Protein AF-A0A8S2IYV0-F1 (afdb_monomer)

InterPro domains:
  IPR001965 Zinc finger, PHD-type [SM00249] (63-111)
  IPR001965 Zinc finger, PHD-type [SM00249] (173-234)
  IPR011011 Zinc finger, FYVE/PHD-type [SSF5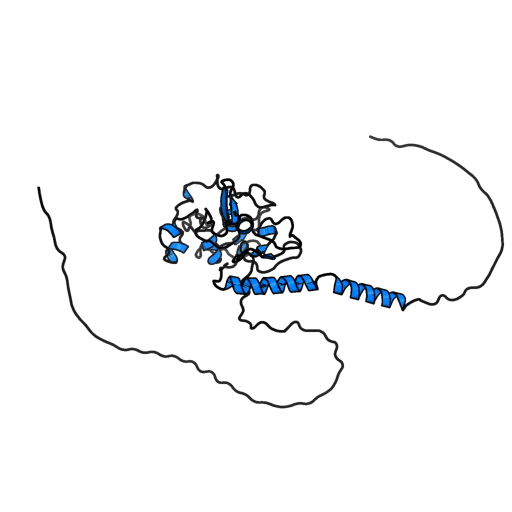7903] (59-123)
  IPR013083 Zinc finger, RING/FYVE/PHD-type [G3DSA:3.30.40.10] (51-115)
  IPR013083 Zinc finger, RING/FYVE/PHD-type [G3DSA:3.30.40.10] (116-235)
  IPR019787 Zinc finger, PHD-finger [PF13831] (76-111)
  IPR019787 Zinc finger, PHD-finger [PS50016] (61-113)
  IPR034732 Extended PHD (ePHD) domain [PS51805] (116-234)
  IPR050701 Histone Modification Regulator [PTHR13793] (32-268)

Solvent-accessible surface area (backbone atoms only — not comparable to full-atom values): 20348 Å² total; per-residue (Å²): 136,83,87,87,87,83,87,86,86,88,83,87,85,82,87,85,89,84,88,80,90,84,86,85,86,82,89,85,82,89,82,91,87,86,90,84,88,83,88,86,90,80,87,87,77,86,76,80,74,97,78,84,85,74,70,101,76,73,74,82,59,69,33,17,64,60,70,44,48,71,78,57,40,99,93,40,39,64,44,64,31,68,36,87,93,50,77,37,26,32,27,27,77,71,61,21,52,87,71,83,63,98,65,85,44,58,47,57,36,49,69,69,70,42,72,82,58,54,32,62,42,34,80,61,69,78,58,52,44,37,48,27,75,84,72,50,37,31,37,47,50,46,40,65,50,35,86,51,35,44,51,73,32,82,70,50,46,38,38,36,37,63,89,61,54,60,71,83,33,41,59,39,65,14,50,63,34,50,73,70,69,45,54,68,71,58,19,25,36,31,35,40,40,55,28,67,56,85,92,51,84,54,34,25,28,54,68,60,33,29,49,65,35,26,34,30,43,32,61,81,45,102,58,75,40,48,49,33,34,46,89,95,54,62,73,82,75,49,102,40,36,44,73,30,55,54,48,76,87,55,94,60,31,66,63,46,40,55,52,50,51,53,53,52,52,53,50,55,60,66,71,38,63,70,64,54,51,52,52,52,50,48,53,51,52,55,58,69,73,61,76,80,83,78,81,88,79,80,90,85,81,90,80,89,87,88,84,88,85,81,90,84,85,84,88,79,86,84,90,130

Structure (mmCIF, N/CA/C/O backbone):
data_AF-A0A8S2IYV0-F1
#
_entry.id   AF-A0A8S2IYV0-F1
#
loop_
_atom_site.group_PDB
_atom_site.id
_atom_site.type_symbol
_atom_site.label_atom_id
_atom_site.label_alt_id
_atom_site.label_comp_id
_atom_site.label_asym_id
_atom_site.label_entity_id
_atom_site.label_seq_id
_atom_site.pdbx_PDB_ins_code
_atom_site.Cartn_x
_atom_site.Cartn_y
_atom_site.Cartn_z
_atom_site.occupancy
_atom_site.B_iso_or_equiv
_atom_site.auth_seq_id
_atom_site.auth_comp_id
_atom_site.auth_asym_id
_atom_site.auth_atom_id
_atom_site.pdbx_PDB_model_num
ATOM 1 N N . MET A 1 1 ? -0.613 43.347 40.744 1.00 35.66 1 MET A N 1
ATOM 2 C CA . MET A 1 1 ? -1.746 42.860 41.555 1.00 35.66 1 MET A CA 1
ATOM 3 C C . MET A 1 1 ? -1.674 41.344 41.614 1.00 35.66 1 MET A C 1
ATOM 5 O O . MET A 1 1 ? -1.881 40.708 40.596 1.00 35.66 1 MET A O 1
ATOM 9 N N . LYS A 1 2 ? -1.377 40.849 42.821 1.00 35.75 2 LYS A N 1
ATOM 10 C CA . LYS A 1 2 ? -1.636 39.516 43.388 1.00 35.75 2 LYS A CA 1
ATOM 11 C C . LYS A 1 2 ? -0.870 38.304 42.837 1.00 35.75 2 LYS A C 1
ATOM 13 O O . LYS A 1 2 ? -1.233 37.685 41.846 1.00 35.75 2 LYS A O 1
ATOM 18 N N . ASP A 1 3 ? 0.141 37.969 43.632 1.00 34.03 3 ASP A N 1
ATOM 19 C CA . ASP A 1 3 ? 0.768 36.674 43.863 1.00 34.03 3 ASP A CA 1
ATOM 20 C C . ASP A 1 3 ? -0.217 35.516 44.083 1.00 34.03 3 ASP A C 1
ATOM 22 O O . ASP A 1 3 ? -1.283 35.695 44.674 1.00 34.03 3 ASP A O 1
ATOM 26 N N . THR A 1 4 ? 0.208 34.296 43.739 1.00 36.12 4 THR A N 1
ATOM 27 C CA . THR A 1 4 ? -0.001 33.110 44.594 1.00 36.12 4 THR A CA 1
ATOM 28 C C . THR A 1 4 ? 0.957 31.975 44.202 1.00 36.12 4 THR A C 1
ATOM 30 O O . THR A 1 4 ? 0.878 31.401 43.122 1.00 36.12 4 THR A O 1
ATOM 33 N N . LYS A 1 5 ? 1.890 31.674 45.115 1.00 33.22 5 LYS A N 1
ATOM 34 C CA . LYS A 1 5 ? 2.742 30.475 45.184 1.00 33.22 5 LYS A CA 1
ATOM 35 C C . LYS A 1 5 ? 2.125 29.501 46.192 1.00 33.22 5 LYS A C 1
ATOM 37 O O . LYS A 1 5 ? 1.792 29.930 47.295 1.00 33.22 5 LYS A O 1
ATOM 42 N N . THR A 1 6 ? 2.084 28.204 45.889 1.00 33.97 6 THR A N 1
ATOM 43 C CA . THR A 1 6 ? 1.987 27.097 46.875 1.00 33.97 6 THR A CA 1
ATOM 44 C C . THR A 1 6 ? 2.468 25.818 46.165 1.00 33.97 6 THR A C 1
ATOM 46 O O . THR A 1 6 ? 1.871 25.429 45.172 1.00 33.97 6 THR A O 1
ATOM 49 N N . VAL A 1 7 ? 3.722 25.376 46.318 1.00 32.69 7 VAL A N 1
ATOM 50 C CA . VAL A 1 7 ? 4.322 24.496 47.353 1.00 32.69 7 VAL A CA 1
ATOM 51 C C . VAL A 1 7 ? 3.750 23.064 47.372 1.00 32.69 7 VAL A C 1
ATOM 53 O O . VAL A 1 7 ? 2.595 22.840 47.714 1.00 32.69 7 VAL A O 1
ATOM 56 N N . LEU A 1 8 ? 4.631 22.122 47.004 1.00 28.64 8 LEU A N 1
ATOM 57 C CA . LEU A 1 8 ? 4.549 20.655 47.085 1.00 28.64 8 LEU A CA 1
ATOM 58 C C . LEU A 1 8 ? 4.561 20.145 48.539 1.00 28.64 8 LEU A C 1
ATOM 60 O O . LEU A 1 8 ? 5.126 20.819 49.402 1.00 28.64 8 LEU A O 1
ATOM 64 N N . PRO A 1 9 ? 4.166 18.881 48.775 1.00 32.44 9 PRO A N 1
ATOM 65 C CA . PRO A 1 9 ? 4.758 18.081 49.834 1.00 32.44 9 PRO A CA 1
ATOM 66 C C . PRO A 1 9 ? 5.591 16.917 49.280 1.00 32.44 9 PRO A C 1
ATOM 68 O O . PRO A 1 9 ? 5.149 16.111 48.462 1.00 32.44 9 PRO A O 1
ATOM 71 N N . THR A 1 10 ? 6.812 16.839 49.795 1.00 29.48 10 THR A N 1
ATOM 72 C CA . THR A 1 10 ? 7.728 15.699 49.751 1.00 29.48 10 THR A CA 1
ATOM 73 C C . THR A 1 10 ? 7.346 14.715 50.857 1.00 29.48 10 THR A C 1
ATOM 75 O O . THR A 1 10 ? 7.152 15.141 51.994 1.00 29.48 10 THR A O 1
ATOM 78 N N . VAL A 1 11 ? 7.342 13.408 50.580 1.00 33.72 11 VAL A N 1
ATOM 79 C CA . VAL A 1 11 ? 7.558 12.378 51.610 1.00 33.72 11 VAL A CA 1
ATOM 80 C C . VAL A 1 11 ? 8.615 11.385 51.131 1.00 33.72 11 VAL A C 1
ATOM 82 O O . VAL A 1 11 ? 8.494 10.766 50.078 1.00 33.72 11 VAL A O 1
ATOM 85 N N . ASN A 1 12 ? 9.682 11.305 51.923 1.00 27.73 12 ASN A N 1
ATOM 86 C CA . ASN A 1 12 ? 10.751 10.316 51.872 1.00 27.73 12 ASN A CA 1
ATOM 87 C C . ASN A 1 12 ? 10.346 9.068 52.667 1.00 27.73 12 ASN A C 1
ATOM 89 O O . ASN A 1 12 ? 9.693 9.198 53.700 1.00 27.73 12 ASN A O 1
ATOM 93 N N . GLY A 1 13 ? 10.908 7.912 52.297 1.00 27.33 13 GLY A N 1
ATOM 94 C CA . GLY A 1 13 ? 11.346 6.929 53.293 1.00 27.33 13 GLY A CA 1
ATOM 95 C C . GLY A 1 13 ? 11.135 5.455 52.949 1.00 27.33 13 GLY A C 1
ATOM 96 O O . GLY A 1 13 ? 10.015 4.968 53.005 1.00 27.33 13 GLY A O 1
ATOM 97 N N . GLY A 1 14 ? 12.249 4.733 52.762 1.00 26.16 14 GLY A N 1
ATOM 98 C CA . GLY A 1 14 ? 12.430 3.426 53.412 1.00 26.16 14 GLY A CA 1
ATOM 99 C C . GLY A 1 14 ? 12.367 2.158 52.552 1.00 26.16 14 GLY A C 1
ATOM 100 O O . GLY A 1 14 ? 11.375 1.452 52.573 1.00 26.16 14 GLY A O 1
ATOM 101 N N . GLY A 1 15 ? 13.477 1.826 51.885 1.00 25.16 15 GLY A N 1
ATOM 102 C CA . GLY A 1 15 ? 14.353 0.726 52.321 1.00 25.16 15 GLY A CA 1
ATOM 103 C C . GLY A 1 15 ? 13.901 -0.751 52.277 1.00 25.16 15 GLY A C 1
ATOM 104 O O . GLY A 1 15 ? 13.072 -1.187 53.061 1.00 25.16 15 GLY A O 1
ATOM 105 N N . VAL A 1 16 ? 14.737 -1.519 51.559 1.00 27.73 16 VAL A N 1
ATOM 106 C CA . VAL A 1 16 ? 15.315 -2.846 51.895 1.00 27.73 16 VAL A CA 1
ATOM 107 C C . VAL A 1 16 ? 14.589 -4.130 51.440 1.00 27.73 16 VAL A C 1
ATOM 109 O O . VAL A 1 16 ? 13.672 -4.611 52.087 1.00 27.73 16 VAL A O 1
ATOM 112 N N . GLY A 1 17 ? 15.183 -4.770 50.417 1.00 25.22 17 GLY A N 1
ATOM 113 C CA . GLY A 1 17 ? 15.776 -6.117 50.522 1.00 25.22 17 GLY A CA 1
ATOM 114 C C . GLY A 1 17 ? 14.926 -7.341 50.158 1.00 25.22 17 GLY A C 1
ATOM 115 O O . GLY A 1 17 ? 13.860 -7.557 50.716 1.00 25.22 17 GLY A O 1
ATOM 116 N N . GLY A 1 18 ? 15.482 -8.226 49.317 1.00 26.36 18 GLY A N 1
ATOM 117 C CA . GLY A 1 18 ? 15.048 -9.628 49.259 1.00 26.36 18 GLY A CA 1
ATOM 118 C C . GLY A 1 18 ? 15.282 -10.340 47.928 1.00 26.36 18 GLY A C 1
ATOM 119 O O . GLY A 1 18 ? 14.510 -10.181 46.994 1.00 26.36 18 GLY A O 1
ATOM 120 N N . ASN A 1 19 ? 16.338 -11.154 47.882 1.00 26.42 19 ASN A N 1
ATOM 121 C CA . ASN A 1 19 ? 16.724 -12.077 46.810 1.00 26.42 19 ASN A CA 1
ATOM 122 C C . ASN A 1 19 ? 15.633 -13.086 46.410 1.00 26.42 19 ASN A C 1
ATOM 124 O O . ASN A 1 19 ? 14.862 -13.540 47.250 1.00 26.42 19 ASN A O 1
ATOM 128 N N . GLY A 1 20 ? 15.701 -13.575 45.168 1.00 28.17 20 GLY A N 1
ATOM 129 C CA . GLY A 1 20 ? 14.965 -14.767 44.743 1.00 28.17 20 GLY A CA 1
ATOM 130 C C . GLY A 1 20 ? 15.285 -15.191 43.314 1.00 28.17 20 GLY A C 1
ATOM 131 O O . GLY A 1 20 ? 14.532 -14.902 42.393 1.00 28.17 20 GLY A O 1
ATOM 132 N N . ALA A 1 21 ? 16.418 -15.869 43.133 1.00 30.91 21 ALA A N 1
ATOM 133 C CA . ALA A 1 21 ? 16.754 -16.582 41.907 1.00 30.91 21 ALA A CA 1
ATOM 134 C C . ALA A 1 21 ? 15.756 -17.723 41.653 1.00 30.91 21 ALA A C 1
ATOM 136 O O . ALA A 1 21 ? 15.442 -18.470 42.578 1.00 30.91 21 ALA A O 1
ATOM 137 N N . ASN A 1 22 ? 15.345 -17.935 40.400 1.00 29.77 22 ASN A N 1
ATOM 138 C CA . ASN A 1 22 ? 14.868 -19.250 39.988 1.00 29.77 22 ASN A CA 1
ATOM 139 C C . ASN A 1 22 ? 15.363 -19.595 38.579 1.00 29.77 22 ASN A C 1
ATOM 141 O O . ASN A 1 22 ? 15.058 -18.914 37.601 1.00 29.77 22 ASN A O 1
ATOM 145 N N . LYS A 1 23 ? 16.182 -20.647 38.523 1.00 30.97 23 LYS A N 1
ATOM 146 C CA . LYS A 1 23 ? 16.697 -21.308 37.325 1.00 30.97 23 LYS A CA 1
ATOM 147 C C . LYS A 1 23 ? 15.839 -22.549 37.121 1.00 30.97 23 LYS A C 1
ATOM 149 O O . LYS A 1 23 ? 15.783 -23.357 38.035 1.00 30.97 23 LYS A O 1
ATOM 154 N N . ASN A 1 24 ? 15.295 -22.758 35.927 1.00 29.69 24 ASN A N 1
ATOM 155 C CA . ASN A 1 24 ? 14.852 -24.082 35.498 1.00 29.69 24 ASN A CA 1
ATOM 156 C C . ASN A 1 24 ? 15.509 -24.409 34.159 1.00 29.69 24 ASN A C 1
ATOM 158 O O . ASN A 1 24 ? 15.176 -23.835 33.127 1.00 29.69 24 ASN A O 1
ATOM 162 N N . GLY A 1 25 ? 16.485 -25.315 34.221 1.00 24.64 25 GLY A N 1
ATOM 163 C CA . GLY A 1 25 ? 17.043 -26.001 33.068 1.00 24.64 25 GLY A CA 1
ATOM 164 C C . GLY A 1 25 ? 16.276 -27.292 32.799 1.00 24.64 25 GLY A C 1
ATOM 165 O O . GLY A 1 25 ? 15.807 -27.946 33.727 1.00 24.64 25 GLY A O 1
ATOM 166 N N . PHE A 1 26 ? 16.208 -27.679 31.531 1.00 26.12 26 PHE A N 1
ATOM 167 C CA . PHE A 1 26 ? 15.852 -29.031 31.123 1.00 26.12 26 PHE A CA 1
ATOM 168 C C . PHE A 1 26 ? 16.953 -29.565 30.207 1.00 26.12 26 PHE A C 1
ATOM 170 O O . PHE A 1 26 ? 17.176 -29.072 29.107 1.00 26.12 26 PHE A O 1
ATOM 177 N N . HIS A 1 27 ? 17.677 -30.556 30.726 1.00 27.23 27 HIS A N 1
ATOM 178 C CA . HIS A 1 27 ? 18.549 -31.457 29.981 1.00 27.23 27 HIS A CA 1
ATOM 179 C C . HIS A 1 27 ? 17.691 -32.544 29.324 1.00 27.23 27 HIS A C 1
ATOM 181 O O . HIS A 1 27 ? 16.884 -33.164 30.019 1.00 27.23 27 HIS A O 1
ATOM 187 N N . HIS A 1 28 ? 17.951 -32.875 28.059 1.00 32.25 28 HIS A N 1
ATOM 188 C CA . HIS A 1 28 ? 17.731 -34.224 27.533 1.00 32.25 28 HIS A CA 1
ATOM 189 C C . HIS A 1 28 ? 18.964 -34.688 26.753 1.00 32.25 28 HIS A C 1
ATOM 191 O O . HIS A 1 28 ? 19.642 -33.908 26.092 1.00 32.25 28 HIS A O 1
ATOM 197 N N . LYS A 1 29 ? 19.304 -35.956 26.982 1.00 31.17 29 LYS A N 1
ATOM 198 C CA . LYS A 1 29 ? 20.590 -36.602 26.721 1.00 31.17 29 LYS A CA 1
ATOM 199 C C . LYS A 1 29 ? 20.634 -37.206 25.315 1.00 31.17 29 LYS A C 1
ATOM 201 O O . LYS A 1 29 ? 19.666 -37.828 24.891 1.00 31.17 29 LYS A O 1
ATOM 206 N N . ASN A 1 30 ? 21.801 -37.113 24.679 1.00 26.20 30 ASN A N 1
ATOM 207 C CA . ASN A 1 30 ? 22.204 -37.919 23.526 1.00 26.20 30 ASN A CA 1
ATOM 208 C C . ASN A 1 30 ? 22.355 -39.399 23.904 1.00 26.20 30 ASN A C 1
ATOM 210 O O . ASN A 1 30 ? 22.847 -39.720 24.990 1.00 26.20 30 ASN A O 1
ATOM 214 N N . LYS A 1 31 ? 22.031 -40.293 22.964 1.00 31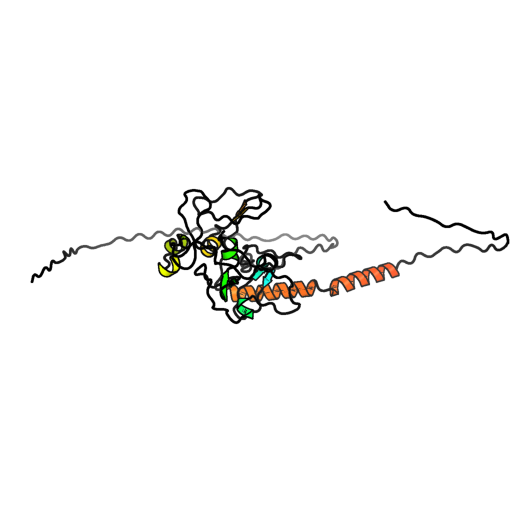.52 31 LYS A N 1
ATOM 215 C CA . LYS A 1 31 ? 22.502 -41.680 22.971 1.00 31.52 31 LYS A CA 1
ATOM 216 C C . LYS A 1 31 ? 22.850 -42.113 21.544 1.00 31.52 31 LYS A C 1
ATOM 218 O O . LYS A 1 31 ? 21.979 -42.215 20.691 1.00 31.52 31 LYS A O 1
ATOM 223 N N . THR A 1 32 ? 24.137 -42.332 21.319 1.00 28.56 32 THR A N 1
ATOM 224 C CA . THR A 1 32 ? 24.747 -43.030 20.183 1.00 28.56 32 THR A CA 1
ATOM 225 C C . THR A 1 32 ? 24.682 -44.544 20.400 1.00 28.56 32 THR A C 1
ATOM 227 O O . THR A 1 32 ? 24.844 -44.990 21.537 1.00 28.56 32 THR A O 1
ATOM 230 N N . GLN A 1 33 ? 24.511 -45.324 19.325 1.00 32.16 33 GLN A N 1
ATOM 231 C CA . GLN A 1 33 ? 25.273 -46.558 19.077 1.00 32.16 33 GLN A CA 1
ATOM 232 C C . GLN A 1 33 ? 25.065 -47.098 17.652 1.00 32.16 33 GLN A C 1
ATOM 234 O O . GLN A 1 33 ? 24.007 -46.923 17.053 1.00 32.16 33 GLN A O 1
ATOM 239 N N . GLU A 1 34 ? 26.138 -47.704 17.149 1.00 28.14 34 GLU A N 1
ATOM 240 C CA . GLU A 1 34 ? 26.441 -48.100 15.774 1.00 28.14 34 GLU A CA 1
ATOM 241 C C . GLU A 1 34 ? 26.112 -49.578 15.453 1.00 28.14 34 GLU A C 1
ATOM 243 O O . GLU A 1 34 ? 25.965 -50.402 16.355 1.00 28.14 34 GLU A O 1
ATOM 248 N N . ASN A 1 35 ? 26.204 -49.870 14.145 1.00 27.61 35 ASN A N 1
ATOM 249 C CA . ASN A 1 35 ? 26.687 -51.089 13.465 1.00 27.61 35 ASN A CA 1
ATOM 250 C C . ASN A 1 35 ? 25.713 -52.197 13.027 1.00 27.61 35 ASN A C 1
ATOM 252 O O . ASN A 1 35 ? 25.043 -52.835 13.834 1.00 27.61 35 ASN A O 1
ATOM 256 N N . GLY A 1 36 ? 25.811 -52.523 11.727 1.00 27.02 36 GLY A N 1
ATOM 257 C CA . GLY A 1 36 ? 25.459 -53.825 11.154 1.00 27.02 36 GLY A CA 1
ATOM 258 C C . GLY A 1 36 ? 25.169 -53.798 9.649 1.00 27.02 36 GLY A C 1
ATOM 259 O O . GLY A 1 36 ? 24.008 -53.745 9.266 1.00 27.02 36 GLY A O 1
ATOM 260 N N . ASN A 1 37 ? 26.216 -53.848 8.817 1.00 29.61 37 ASN A N 1
ATOM 261 C CA . ASN A 1 37 ? 26.142 -54.053 7.362 1.00 29.61 37 ASN A CA 1
ATOM 262 C C . ASN A 1 37 ? 25.564 -55.436 7.007 1.00 29.61 37 ASN A C 1
ATOM 264 O O . ASN A 1 37 ? 25.796 -56.391 7.748 1.00 29.61 37 ASN A O 1
ATOM 268 N N . ASN A 1 38 ? 24.909 -55.548 5.847 1.00 32.06 38 ASN A N 1
ATOM 269 C CA . ASN A 1 38 ? 25.285 -56.499 4.791 1.00 32.06 38 ASN A CA 1
ATOM 270 C C . ASN A 1 38 ? 24.561 -56.158 3.481 1.00 32.06 38 ASN A C 1
ATOM 272 O O . ASN A 1 38 ? 23.370 -55.849 3.469 1.00 32.06 38 ASN A O 1
ATOM 276 N N . ASP A 1 39 ? 25.359 -56.190 2.420 1.00 33.25 39 ASP A N 1
ATOM 277 C CA . ASP A 1 39 ? 25.063 -55.867 1.031 1.00 33.25 39 ASP A CA 1
ATOM 278 C C . ASP A 1 39 ? 24.140 -56.898 0.374 1.00 33.25 39 ASP A C 1
ATOM 280 O O . ASP A 1 39 ? 24.263 -58.080 0.671 1.00 33.25 39 ASP A O 1
ATOM 284 N N . ASP A 1 40 ? 23.298 -56.449 -0.562 1.00 36.78 40 ASP A N 1
ATOM 285 C CA . ASP A 1 40 ? 23.011 -57.158 -1.812 1.00 36.78 40 ASP A CA 1
ATOM 286 C C . ASP A 1 40 ? 22.536 -56.160 -2.887 1.00 36.78 40 ASP A C 1
ATOM 288 O O . ASP A 1 40 ? 21.823 -55.189 -2.638 1.00 36.78 40 ASP A O 1
ATOM 292 N N . ASN A 1 41 ? 23.041 -56.401 -4.089 1.00 33.03 41 ASN A N 1
ATOM 293 C CA . ASN A 1 41 ? 23.157 -55.544 -5.262 1.00 33.03 41 ASN A CA 1
ATOM 294 C C . ASN A 1 41 ? 21.922 -55.626 -6.181 1.00 33.03 41 ASN A C 1
ATOM 296 O O . ASN A 1 41 ? 21.651 -56.708 -6.692 1.00 33.03 41 ASN A O 1
ATOM 300 N N . GLU A 1 42 ? 21.256 -54.503 -6.496 1.00 33.81 42 GLU A N 1
ATOM 301 C CA . GLU A 1 42 ? 20.451 -54.407 -7.726 1.00 33.81 42 GLU A CA 1
ATOM 302 C C . GLU A 1 42 ? 20.284 -52.967 -8.267 1.00 33.81 42 GLU A C 1
ATOM 304 O O . GLU A 1 42 ? 19.683 -52.088 -7.655 1.00 33.81 42 GLU A O 1
ATOM 309 N N . LEU A 1 43 ? 20.894 -52.765 -9.439 1.00 32.34 43 LEU A N 1
ATOM 310 C CA . LEU A 1 43 ? 20.581 -51.875 -10.563 1.00 32.34 43 LEU A CA 1
ATOM 311 C C . LEU A 1 43 ? 19.756 -50.589 -10.307 1.00 32.34 43 LEU A C 1
ATOM 313 O O . LEU A 1 43 ? 18.532 -50.578 -10.210 1.00 32.34 43 LEU A O 1
ATOM 317 N N . SER A 1 44 ? 20.469 -49.464 -10.338 1.00 29.72 44 SER A N 1
ATOM 318 C CA . SER A 1 44 ? 19.988 -48.092 -10.174 1.00 29.72 44 SER A CA 1
ATOM 319 C C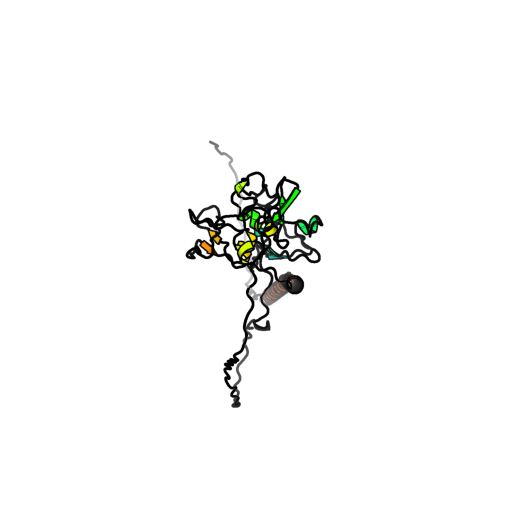 . SER A 1 44 ? 19.103 -47.583 -11.325 1.00 29.72 44 SER A C 1
ATOM 321 O O . SER A 1 44 ? 19.609 -47.212 -12.386 1.00 29.72 44 SER A O 1
ATOM 323 N N . THR A 1 45 ? 17.802 -47.420 -11.078 1.00 32.53 45 THR A N 1
ATOM 324 C CA . THR A 1 45 ? 16.984 -46.392 -11.743 1.00 32.53 45 THR A CA 1
ATOM 325 C C . THR A 1 45 ? 17.128 -45.087 -10.964 1.00 32.53 45 THR A C 1
ATOM 327 O O . THR A 1 45 ? 16.628 -44.961 -9.846 1.00 32.53 45 THR A O 1
ATOM 330 N N . VAL A 1 46 ? 17.850 -44.118 -11.526 1.00 28.70 46 VAL A N 1
ATOM 331 C CA . VAL A 1 46 ? 18.086 -42.810 -10.903 1.00 28.70 46 VAL A CA 1
ATOM 332 C C . VAL A 1 46 ? 16.810 -41.964 -10.980 1.00 28.70 46 VAL A C 1
ATOM 334 O O . VAL A 1 46 ? 16.636 -41.144 -11.874 1.00 28.70 46 VAL A O 1
ATOM 337 N N . THR A 1 47 ? 15.900 -42.142 -10.026 1.00 33.44 47 THR A N 1
ATOM 338 C CA . THR A 1 47 ? 14.972 -41.078 -9.627 1.00 33.44 47 THR A CA 1
ATOM 339 C C . THR A 1 47 ? 15.718 -40.164 -8.663 1.00 33.44 47 THR A C 1
ATOM 341 O O . THR A 1 47 ? 15.927 -40.530 -7.508 1.00 33.44 47 THR A O 1
ATOM 344 N N . MET A 1 48 ? 16.162 -38.998 -9.137 1.00 29.48 48 MET A N 1
ATOM 345 C CA . MET A 1 48 ? 16.771 -37.968 -8.289 1.00 29.48 48 MET A CA 1
ATOM 346 C C . MET A 1 48 ? 15.725 -37.424 -7.298 1.00 29.48 48 MET A C 1
ATOM 348 O O . MET A 1 48 ? 14.721 -36.859 -7.737 1.00 29.48 48 MET A O 1
ATOM 352 N N . PRO A 1 49 ? 15.942 -37.514 -5.976 1.00 33.88 49 PRO A N 1
ATOM 353 C CA . PRO A 1 49 ? 15.232 -36.680 -5.025 1.00 33.88 49 PRO A CA 1
ATOM 354 C C . PRO A 1 49 ? 15.886 -35.290 -5.009 1.00 33.88 49 PRO A C 1
ATOM 356 O O . PRO A 1 49 ? 17.086 -35.160 -4.765 1.00 33.88 49 PRO A O 1
ATOM 359 N N . LEU A 1 50 ? 15.102 -34.233 -5.244 1.00 34.94 50 LEU A N 1
ATOM 360 C CA . LEU A 1 50 ? 15.512 -32.849 -4.984 1.00 34.94 50 LEU A CA 1
ATOM 361 C C . LEU A 1 50 ? 15.732 -32.658 -3.476 1.00 34.94 50 LEU A C 1
ATOM 363 O O . LEU A 1 50 ? 14.809 -32.278 -2.763 1.00 34.94 50 LEU A O 1
ATOM 367 N N . LYS A 1 51 ? 16.940 -32.936 -2.979 1.00 41.91 51 LYS A N 1
ATOM 368 C CA . LYS A 1 51 ? 17.414 -32.489 -1.661 1.00 41.91 51 LYS A CA 1
ATOM 369 C C . LYS A 1 51 ? 18.923 -32.288 -1.677 1.00 41.91 51 LYS A C 1
ATOM 371 O O . LYS A 1 51 ? 19.651 -33.255 -1.530 1.00 41.91 51 LYS A O 1
ATOM 376 N N . HIS A 1 52 ? 19.341 -31.040 -1.858 1.00 32.28 52 HIS A N 1
ATOM 377 C CA . HIS A 1 52 ? 20.563 -30.381 -1.368 1.00 32.28 52 HIS A CA 1
ATOM 378 C C . HIS A 1 52 ? 20.295 -28.884 -1.595 1.00 32.28 52 HIS A C 1
ATOM 380 O O . HIS A 1 52 ? 19.966 -28.505 -2.712 1.00 32.28 52 HIS A O 1
ATOM 386 N N . GLY A 1 53 ? 20.366 -27.959 -0.655 1.00 32.91 53 GLY A N 1
ATOM 387 C CA . GLY A 1 53 ? 20.538 -27.974 0.784 1.00 32.91 53 GLY A CA 1
ATOM 388 C C . GLY A 1 53 ? 20.280 -26.519 1.168 1.00 32.91 53 GLY A C 1
ATOM 389 O O . GLY A 1 53 ? 21.018 -25.638 0.739 1.00 32.91 53 GLY A O 1
ATOM 390 N N . LEU A 1 54 ? 19.174 -26.271 1.854 1.00 36.31 54 LEU A N 1
ATOM 391 C CA . LEU A 1 54 ? 18.984 -25.059 2.628 1.00 36.31 54 LEU A CA 1
ATOM 392 C C . LEU A 1 54 ? 18.814 -25.559 4.044 1.00 36.31 54 LEU A C 1
ATOM 394 O O . LEU A 1 54 ? 18.010 -26.455 4.301 1.00 36.31 54 LEU A O 1
ATOM 398 N N . ASP A 1 55 ? 19.627 -25.028 4.931 1.00 34.72 55 ASP A N 1
ATOM 399 C CA . ASP A 1 55 ? 19.409 -25.143 6.353 1.00 34.72 55 ASP A CA 1
ATOM 400 C C . ASP A 1 55 ? 17.973 -24.651 6.597 1.00 34.72 55 ASP A C 1
ATOM 402 O O . ASP A 1 55 ? 17.604 -23.578 6.115 1.00 34.72 55 ASP A O 1
ATOM 406 N N . ASP A 1 56 ? 17.150 -25.424 7.310 1.00 41.91 56 ASP A N 1
ATOM 407 C CA . ASP A 1 56 ? 15.711 -25.169 7.518 1.00 41.91 56 ASP A CA 1
ATOM 408 C C . ASP A 1 56 ? 15.410 -23.882 8.344 1.00 41.91 56 ASP A C 1
ATOM 410 O O . ASP A 1 56 ? 14.356 -23.759 8.964 1.00 41.91 56 ASP A O 1
ATOM 414 N N . ASN A 1 57 ? 16.346 -22.927 8.391 1.00 41.00 57 ASN A N 1
ATOM 415 C CA . ASN A 1 57 ? 16.291 -21.655 9.111 1.00 41.00 57 ASN A CA 1
ATOM 416 C C . ASN A 1 57 ? 16.667 -20.418 8.264 1.00 41.00 57 ASN A C 1
ATOM 418 O O . ASN A 1 57 ? 16.692 -19.319 8.816 1.00 41.00 57 ASN A O 1
ATOM 422 N N . GLU A 1 58 ? 16.932 -20.531 6.957 1.00 47.88 58 GLU A N 1
ATOM 423 C CA . GLU A 1 58 ? 17.013 -19.345 6.084 1.00 47.88 58 GLU A CA 1
ATOM 424 C C . GLU A 1 58 ? 15.635 -19.039 5.483 1.00 47.88 58 GLU A C 1
ATOM 426 O O . GLU A 1 58 ? 15.283 -19.444 4.378 1.00 47.88 58 GLU A O 1
ATOM 431 N N . GLU A 1 59 ? 14.828 -18.340 6.283 1.00 43.12 59 GLU A N 1
ATOM 432 C CA . GLU A 1 59 ? 13.541 -17.752 5.909 1.00 43.12 59 GLU A CA 1
ATOM 433 C C . GLU A 1 59 ? 13.671 -17.020 4.559 1.00 43.12 59 GLU A C 1
ATOM 435 O O . GLU A 1 59 ? 14.502 -16.120 4.412 1.00 43.12 59 GLU A O 1
ATOM 440 N N . LEU A 1 60 ? 12.878 -17.412 3.555 1.00 43.25 60 LEU A N 1
ATOM 441 C CA . LEU A 1 60 ? 12.831 -16.756 2.245 1.00 43.25 60 LEU A CA 1
ATOM 442 C C . LEU A 1 60 ? 12.286 -15.328 2.405 1.00 43.25 60 LEU A C 1
ATOM 444 O O . LEU A 1 60 ? 11.102 -15.052 2.222 1.00 43.25 60 LEU A O 1
ATOM 448 N N . VAL A 1 61 ? 13.160 -14.389 2.760 1.00 50.88 61 VAL A N 1
ATOM 449 C CA . VAL A 1 61 ? 12.842 -12.962 2.817 1.00 50.88 61 VAL A CA 1
ATOM 450 C C . VAL A 1 61 ? 12.731 -12.442 1.383 1.00 50.88 61 VAL A C 1
ATOM 452 O O . VAL A 1 61 ? 13.700 -11.919 0.837 1.00 50.88 61 VAL A O 1
ATOM 455 N N . GLY A 1 62 ? 11.571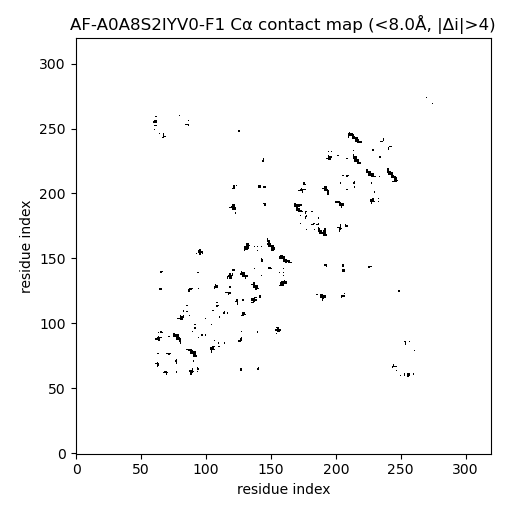 -12.584 0.737 1.00 63.22 62 GLY A N 1
ATOM 456 C CA . GLY A 1 62 ? 11.433 -12.031 -0.615 1.00 63.22 62 GLY A CA 1
ATOM 457 C C . GLY A 1 62 ? 10.160 -12.324 -1.393 1.00 63.22 62 GLY A C 1
ATOM 458 O O . GLY A 1 62 ? 10.244 -12.426 -2.615 1.00 63.22 62 GLY A O 1
ATOM 459 N N . GLY A 1 63 ? 9.007 -12.448 -0.731 1.00 82.62 63 GLY A N 1
ATOM 460 C CA . GLY A 1 63 ? 7.715 -12.485 -1.421 1.00 82.62 63 GLY A CA 1
ATOM 461 C C . GLY A 1 63 ? 7.281 -11.121 -1.966 1.00 82.62 63 GLY A C 1
ATOM 462 O O . GLY A 1 63 ? 7.921 -10.089 -1.744 1.00 82.62 63 GLY A O 1
ATOM 463 N N . CYS A 1 64 ? 6.160 -11.091 -2.679 1.00 91.94 64 CYS A N 1
ATOM 464 C CA . CYS A 1 64 ? 5.590 -9.861 -3.207 1.00 91.94 64 CYS A CA 1
ATOM 465 C C . CYS A 1 64 ? 5.204 -8.904 -2.070 1.00 91.94 64 CYS A C 1
ATOM 467 O O . CYS A 1 64 ? 4.322 -9.188 -1.263 1.00 91.94 64 CYS A O 1
ATOM 469 N N . CYS A 1 65 ? 5.783 -7.702 -2.054 1.00 93.75 65 CYS A N 1
ATOM 470 C CA . CYS A 1 65 ? 5.481 -6.679 -1.045 1.00 93.75 65 CYS A CA 1
ATOM 471 C C . CYS A 1 65 ? 4.061 -6.083 -1.129 1.00 93.75 65 CYS A C 1
ATOM 473 O O . CYS A 1 65 ? 3.699 -5.238 -0.307 1.00 93.75 65 CYS A O 1
ATOM 475 N N . VAL A 1 66 ? 3.247 -6.513 -2.099 1.00 95.50 66 VAL A N 1
ATOM 476 C CA . VAL A 1 66 ? 1.848 -6.095 -2.269 1.00 95.50 66 VAL A CA 1
ATOM 477 C C . VAL A 1 66 ? 0.885 -7.155 -1.729 1.00 95.50 66 VAL A C 1
ATOM 479 O O . VAL A 1 66 ? 0.074 -6.828 -0.867 1.00 95.50 66 VAL A O 1
ATOM 482 N N . CYS A 1 67 ? 0.983 -8.409 -2.189 1.00 93.50 67 CYS A N 1
ATOM 483 C CA . CYS A 1 67 ? 0.069 -9.496 -1.799 1.00 93.50 67 CYS A CA 1
ATOM 484 C C . CYS A 1 67 ? 0.637 -10.457 -0.742 1.00 93.50 67 CYS A C 1
ATOM 486 O O . CYS A 1 67 ? -0.098 -11.297 -0.235 1.00 93.50 67 CYS A O 1
ATOM 488 N N . SER A 1 68 ? 1.922 -10.334 -0.399 1.00 90.50 68 SER A N 1
ATOM 489 C CA . SER A 1 68 ? 2.619 -11.161 0.600 1.00 90.50 68 SER A CA 1
ATOM 490 C C . SER A 1 68 ? 2.725 -12.650 0.256 1.00 90.50 68 SER A C 1
ATOM 492 O O . SER A 1 68 ? 3.043 -13.448 1.130 1.00 90.50 68 SER A O 1
ATOM 494 N N . ASP A 1 69 ? 2.489 -13.005 -1.006 1.00 88.38 69 ASP A N 1
ATOM 495 C CA . ASP A 1 69 ? 2.735 -14.336 -1.563 1.00 88.38 69 ASP A CA 1
ATOM 496 C C . ASP A 1 69 ? 4.187 -14.430 -2.065 1.00 88.38 69 ASP A C 1
ATOM 498 O O . ASP A 1 69 ? 4.718 -13.473 -2.641 1.00 88.38 69 ASP A O 1
ATOM 502 N N . ASP A 1 70 ? 4.840 -15.558 -1.813 1.00 84.12 70 ASP A N 1
ATOM 503 C CA . ASP A 1 70 ? 6.223 -15.848 -2.190 1.00 84.12 70 ASP A CA 1
ATOM 504 C C . ASP A 1 70 ? 6.351 -16.588 -3.531 1.00 84.12 70 ASP A C 1
ATOM 506 O O . ASP A 1 70 ? 7.450 -16.681 -4.081 1.00 84.12 70 ASP A O 1
ATOM 510 N N . GLN A 1 71 ? 5.242 -17.050 -4.113 1.00 83.56 71 GLN A N 1
ATOM 511 C CA . GLN A 1 71 ? 5.246 -17.843 -5.339 1.00 83.56 71 GLN A CA 1
ATOM 512 C C . GLN A 1 71 ? 5.088 -16.979 -6.588 1.00 83.56 71 GLN A C 1
ATOM 514 O O . GLN A 1 71 ? 4.093 -16.282 -6.752 1.00 83.56 71 GLN A O 1
ATOM 519 N N . GLY A 1 72 ? 6.037 -17.055 -7.522 1.00 78.56 72 GLY A N 1
ATOM 520 C CA . GLY A 1 72 ? 5.874 -16.528 -8.882 1.00 78.56 72 GLY A CA 1
ATOM 521 C C . GLY A 1 72 ? 5.281 -17.570 -9.837 1.00 78.56 72 GLY A C 1
ATOM 522 O O . GLY A 1 72 ? 5.591 -18.754 -9.729 1.00 78.56 72 GLY A O 1
ATOM 523 N N . PHE A 1 73 ? 4.478 -17.130 -10.810 1.00 81.19 73 PHE A N 1
ATOM 524 C CA . PHE A 1 73 ? 3.905 -17.993 -11.855 1.00 81.19 73 PHE A CA 1
ATOM 525 C C . PHE A 1 73 ? 4.316 -17.518 -13.254 1.00 81.19 73 PHE A C 1
ATOM 527 O O . PHE A 1 73 ? 4.614 -16.343 -13.442 1.00 81.19 73 PHE A O 1
ATOM 534 N N . ALA A 1 74 ? 4.269 -18.394 -14.264 1.00 77.81 74 ALA A N 1
ATOM 535 C CA . ALA A 1 74 ? 4.681 -18.055 -15.634 1.00 77.81 74 ALA A CA 1
ATOM 536 C C . ALA A 1 74 ? 3.929 -16.844 -16.229 1.00 77.81 74 ALA A C 1
ATOM 538 O O . ALA A 1 74 ? 4.511 -16.037 -16.946 1.00 77.81 74 ALA A O 1
ATOM 539 N N . ASN A 1 75 ? 2.642 -16.690 -15.906 1.00 82.69 75 ASN A N 1
ATOM 540 C CA . ASN A 1 75 ? 1.797 -15.570 -16.339 1.00 82.69 75 ASN A CA 1
ATOM 541 C C . ASN A 1 75 ? 1.631 -14.470 -15.272 1.00 82.69 75 ASN A C 1
ATOM 543 O O . ASN A 1 75 ? 0.896 -13.510 -15.490 1.00 82.69 75 ASN A O 1
ATOM 547 N N . ASN A 1 76 ? 2.279 -14.617 -14.117 1.00 88.25 76 ASN A N 1
ATOM 548 C CA . ASN A 1 76 ? 2.257 -13.656 -13.021 1.00 88.25 76 ASN A CA 1
ATOM 549 C C . ASN A 1 76 ? 3.579 -13.751 -12.249 1.00 88.25 76 ASN A C 1
ATOM 551 O O . ASN A 1 76 ? 3.632 -14.230 -11.113 1.00 88.25 76 ASN A O 1
ATOM 555 N N . ALA A 1 77 ? 4.671 -13.403 -12.927 1.00 88.44 77 ALA A N 1
ATOM 556 C CA . ALA A 1 77 ? 6.016 -13.624 -12.417 1.00 88.44 77 ALA A CA 1
ATOM 557 C C . ALA A 1 77 ? 6.315 -12.684 -11.247 1.00 88.44 77 ALA A C 1
ATOM 559 O O . ALA A 1 77 ? 5.873 -11.534 -11.241 1.00 88.44 77 ALA A O 1
ATOM 560 N N . LEU A 1 78 ? 7.084 -13.166 -10.272 1.00 89.38 78 LEU A N 1
ATOM 561 C CA . LEU A 1 78 ? 7.612 -12.349 -9.183 1.00 89.38 78 LEU A CA 1
ATOM 562 C C . LEU A 1 78 ? 8.878 -11.631 -9.673 1.00 89.38 78 LEU A C 1
ATOM 564 O O . LEU A 1 78 ? 9.872 -12.278 -9.991 1.00 89.38 78 LEU A O 1
ATOM 568 N N . VAL A 1 79 ? 8.825 -10.302 -9.768 1.00 89.88 79 VAL A N 1
ATOM 569 C CA . VAL A 1 79 ? 9.884 -9.459 -10.344 1.00 89.88 79 VAL A CA 1
ATOM 570 C C . VAL A 1 79 ? 10.580 -8.658 -9.248 1.00 89.88 79 VAL A C 1
ATOM 572 O O . VAL A 1 79 ? 9.933 -8.121 -8.347 1.00 89.88 79 VAL A O 1
ATOM 575 N N . TYR A 1 80 ? 11.904 -8.545 -9.350 1.00 90.56 80 TYR A N 1
ATOM 576 C CA . TYR A 1 80 ? 12.763 -7.856 -8.391 1.00 90.56 80 TYR A CA 1
ATOM 577 C C . TYR A 1 80 ? 13.346 -6.583 -9.014 1.00 90.56 80 TYR A C 1
ATOM 579 O O . TYR A 1 80 ? 13.870 -6.618 -10.120 1.00 90.56 80 TYR A O 1
ATOM 587 N N . CYS A 1 81 ? 13.294 -5.458 -8.300 1.00 91.69 81 CYS A N 1
ATOM 588 C CA . CYS A 1 81 ? 13.842 -4.183 -8.773 1.00 91.69 81 CYS A CA 1
ATOM 589 C C . CYS A 1 81 ? 15.372 -4.156 -8.708 1.00 91.69 81 CYS A C 1
ATOM 591 O O . CYS A 1 81 ? 15.940 -4.359 -7.637 1.00 91.69 81 CYS A O 1
ATOM 593 N N . ASP A 1 82 ? 16.042 -3.797 -9.803 1.00 90.31 82 ASP A N 1
ATOM 594 C CA . ASP A 1 82 ? 17.504 -3.662 -9.928 1.00 90.31 82 ASP A CA 1
ATOM 595 C C . ASP A 1 82 ? 18.073 -2.321 -9.465 1.00 90.31 82 ASP A C 1
ATOM 597 O O . ASP A 1 82 ? 19.273 -2.059 -9.573 1.00 90.31 82 ASP A O 1
ATOM 601 N N . GLY A 1 83 ? 17.232 -1.474 -8.877 1.00 90.00 83 GLY A N 1
ATOM 602 C CA . GLY A 1 83 ? 17.676 -0.256 -8.218 1.00 90.00 83 GLY A CA 1
ATOM 603 C C . GLY A 1 83 ? 18.617 -0.554 -7.050 1.00 90.00 83 GLY A C 1
ATOM 604 O O . GLY A 1 83 ? 18.335 -1.393 -6.192 1.00 90.00 83 GLY A O 1
ATOM 605 N N . LYS A 1 84 ? 19.733 0.177 -6.974 1.00 87.81 84 LYS A N 1
ATOM 606 C CA . LYS A 1 84 ? 20.702 0.039 -5.881 1.00 87.81 84 LYS A CA 1
ATOM 607 C C . LYS A 1 84 ? 20.036 0.328 -4.531 1.00 87.81 84 LYS A C 1
ATOM 609 O O . LYS A 1 84 ? 19.535 1.427 -4.310 1.00 87.81 84 LYS A O 1
ATOM 614 N N . GLY A 1 85 ? 20.082 -0.645 -3.621 1.00 84.69 85 GLY A N 1
ATOM 615 C CA . GLY A 1 85 ? 19.463 -0.530 -2.298 1.00 84.69 85 GLY A CA 1
ATOM 616 C C . GLY A 1 85 ? 17.933 -0.625 -2.309 1.00 84.69 85 GLY A C 1
ATOM 617 O O . GLY A 1 85 ? 17.309 -0.290 -1.308 1.00 84.69 85 GLY A O 1
ATOM 618 N N . CYS A 1 86 ? 17.321 -1.047 -3.420 1.00 88.50 86 CYS A N 1
ATOM 619 C CA . CYS A 1 86 ? 15.880 -1.246 -3.509 1.00 88.50 86 CYS A CA 1
ATOM 620 C C . CYS A 1 86 ? 15.495 -2.667 -3.081 1.00 88.50 86 CYS A C 1
ATOM 622 O O . CYS A 1 86 ? 16.071 -3.645 -3.548 1.00 88.50 86 CYS A O 1
ATOM 624 N N . THR A 1 87 ? 14.480 -2.774 -2.225 1.00 87.44 87 THR A N 1
ATOM 625 C CA . THR A 1 87 ? 13.930 -4.043 -1.713 1.00 87.44 87 THR A CA 1
ATOM 626 C C . THR A 1 87 ? 12.611 -4.431 -2.387 1.00 87.44 87 THR A C 1
ATOM 628 O O . THR A 1 87 ? 11.906 -5.320 -1.918 1.00 87.44 87 THR A O 1
ATOM 631 N N . VAL A 1 88 ? 12.233 -3.759 -3.479 1.00 91.19 88 VAL A N 1
ATOM 632 C CA . VAL A 1 88 ? 10.962 -4.036 -4.158 1.00 91.19 88 VAL A CA 1
ATOM 633 C C . VAL A 1 88 ? 11.040 -5.376 -4.883 1.00 91.19 88 VAL A C 1
ATOM 635 O O . VAL A 1 88 ? 11.766 -5.517 -5.865 1.00 91.19 88 VAL A O 1
ATOM 638 N N . ALA A 1 89 ? 10.238 -6.319 -4.399 1.00 91.50 89 ALA A N 1
ATOM 639 C CA . ALA A 1 89 ? 9.820 -7.526 -5.092 1.00 91.50 89 ALA A CA 1
ATOM 640 C C . ALA A 1 89 ? 8.297 -7.499 -5.231 1.00 91.50 89 ALA A C 1
ATOM 642 O O . ALA A 1 89 ? 7.582 -7.256 -4.251 1.00 91.50 89 ALA A O 1
ATOM 643 N N . CYS A 1 90 ? 7.777 -7.709 -6.435 1.00 94.00 90 CYS A N 1
ATOM 644 C CA . CYS A 1 90 ? 6.339 -7.737 -6.668 1.00 94.00 90 CYS A CA 1
ATOM 645 C C . CYS A 1 90 ? 5.963 -8.566 -7.888 1.00 94.00 90 CYS A C 1
ATOM 647 O O . CYS A 1 90 ? 6.723 -8.642 -8.849 1.00 94.00 90 CYS A O 1
ATOM 649 N N . HIS A 1 91 ? 4.769 -9.155 -7.870 1.00 94.00 91 HIS A N 1
ATOM 650 C CA . HIS A 1 91 ? 4.240 -9.784 -9.070 1.00 94.00 91 HIS A CA 1
ATOM 651 C C . HIS A 1 91 ? 3.939 -8.771 -10.165 1.00 94.00 91 HIS A C 1
ATOM 653 O O . HIS A 1 91 ? 3.561 -7.633 -9.867 1.00 94.00 91 HIS A O 1
ATOM 659 N N . THR A 1 92 ? 4.025 -9.210 -11.422 1.00 93.69 92 THR A N 1
ATOM 660 C CA . THR A 1 92 ? 3.649 -8.389 -12.578 1.00 93.69 92 THR A CA 1
ATOM 661 C C . THR A 1 92 ? 2.232 -7.841 -12.445 1.00 93.69 92 THR A C 1
ATOM 663 O O . THR A 1 92 ? 2.045 -6.631 -12.561 1.00 93.69 92 THR A O 1
ATOM 666 N N . ALA A 1 93 ? 1.254 -8.682 -12.091 1.00 95.12 93 ALA A N 1
ATOM 667 C CA . ALA A 1 93 ? -0.129 -8.244 -11.905 1.00 95.12 93 ALA A CA 1
ATOM 668 C C . ALA A 1 93 ? -0.326 -7.381 -10.648 1.00 95.12 93 ALA A C 1
ATOM 670 O O . ALA A 1 93 ? -1.199 -6.523 -10.630 1.00 95.12 93 ALA A O 1
ATOM 671 N N . CYS A 1 94 ? 0.486 -7.562 -9.601 1.00 96.00 94 CYS A N 1
ATOM 672 C CA . CYS A 1 94 ? 0.381 -6.764 -8.375 1.00 96.00 94 CYS A CA 1
ATOM 673 C C . CYS A 1 94 ? 0.944 -5.345 -8.511 1.00 96.00 94 CYS A C 1
ATOM 675 O O . CYS A 1 94 ? 0.726 -4.526 -7.619 1.00 96.00 94 CYS A O 1
ATOM 677 N N . TYR A 1 95 ? 1.709 -5.068 -9.568 1.00 97.62 95 TYR A N 1
ATOM 678 C CA . TYR A 1 95 ? 2.326 -3.763 -9.811 1.00 97.62 95 TYR A CA 1
ATOM 679 C C . TYR A 1 95 ? 1.948 -3.143 -11.167 1.00 97.62 95 TYR A C 1
ATOM 681 O O . TYR A 1 95 ? 2.350 -2.013 -11.453 1.00 97.62 95 TYR A O 1
ATOM 689 N N . GLY A 1 96 ? 1.184 -3.861 -11.996 1.00 96.69 96 GLY A N 1
ATOM 690 C CA . GLY A 1 96 ? 0.790 -3.423 -13.336 1.00 96.69 96 GLY A CA 1
ATOM 691 C C . GLY A 1 96 ? 1.945 -3.433 -14.341 1.00 96.69 96 GLY A C 1
ATOM 692 O O . GLY A 1 96 ? 2.069 -2.524 -15.158 1.00 96.69 96 GLY A O 1
ATOM 693 N N . ILE A 1 97 ? 2.840 -4.425 -14.258 1.00 95.31 97 ILE A N 1
ATOM 694 C CA . ILE A 1 97 ? 3.936 -4.603 -15.222 1.00 95.31 97 ILE A CA 1
ATOM 695 C C . ILE A 1 97 ? 3.368 -5.285 -16.467 1.00 95.31 97 ILE A C 1
ATOM 697 O O . ILE A 1 97 ? 3.105 -6.485 -16.452 1.00 95.31 97 ILE A O 1
ATOM 701 N N . VAL A 1 98 ? 3.205 -4.518 -17.545 1.00 91.31 98 VAL A N 1
ATOM 702 C CA . VAL A 1 98 ? 2.677 -5.026 -18.823 1.00 91.31 98 VAL A CA 1
ATOM 703 C C . VAL A 1 98 ? 3.682 -5.945 -19.519 1.00 91.31 98 VAL A C 1
ATOM 705 O O . VAL A 1 98 ? 3.313 -7.009 -20.010 1.00 91.31 98 VAL A O 1
ATOM 708 N N . THR A 1 99 ? 4.959 -5.559 -19.517 1.00 86.44 99 THR A N 1
ATOM 709 C CA . THR A 1 99 ? 6.039 -6.317 -20.155 1.00 86.44 99 THR A CA 1
ATOM 710 C C . THR A 1 99 ? 7.266 -6.307 -19.256 1.00 86.44 99 THR A C 1
ATOM 712 O O . THR A 1 99 ? 7.695 -5.247 -18.798 1.00 86.44 99 THR A O 1
ATOM 715 N N . ILE A 1 100 ? 7.841 -7.485 -19.015 1.00 84.06 100 ILE A N 1
ATOM 716 C CA . ILE A 1 100 ? 9.136 -7.612 -18.340 1.00 84.06 100 ILE A CA 1
ATOM 717 C C . ILE A 1 100 ? 10.229 -7.411 -19.402 1.00 84.06 100 ILE A C 1
ATOM 719 O O . ILE A 1 100 ? 10.198 -8.115 -20.412 1.00 84.06 100 ILE A O 1
ATOM 723 N N . PRO A 1 101 ? 11.170 -6.468 -19.222 1.00 86.31 101 PRO A N 1
ATOM 724 C CA . PRO A 1 101 ? 12.270 -6.290 -20.163 1.00 86.31 101 PRO A CA 1
ATOM 725 C C . PRO A 1 101 ? 13.226 -7.494 -20.139 1.00 86.31 101 PRO A C 1
ATOM 727 O O . PRO A 1 101 ? 13.351 -8.184 -19.127 1.00 86.31 101 PRO A O 1
ATOM 730 N N . ASP A 1 102 ? 13.962 -7.712 -21.232 1.00 81.38 102 ASP A N 1
ATOM 731 C CA . ASP A 1 102 ? 14.990 -8.766 -21.299 1.00 81.38 102 ASP A CA 1
ATOM 732 C C . ASP A 1 102 ? 16.180 -8.501 -20.355 1.00 81.38 102 ASP A C 1
ATOM 734 O O . ASP A 1 102 ? 16.906 -9.429 -19.996 1.00 81.38 102 ASP A O 1
ATOM 738 N N . GLY A 1 103 ? 16.367 -7.243 -19.938 1.00 85.88 103 GLY A N 1
ATOM 739 C CA . GLY A 1 103 ? 17.415 -6.800 -19.017 1.00 85.88 103 GLY A CA 1
ATOM 740 C C . GLY A 1 103 ? 16.884 -6.346 -17.656 1.00 85.88 103 GLY A C 1
ATOM 741 O O . GLY A 1 103 ? 15.891 -6.860 -17.148 1.00 85.88 103 GLY A O 1
ATOM 742 N N . ASN A 1 104 ? 17.566 -5.361 -17.068 1.00 90.00 104 ASN A N 1
ATOM 743 C CA . ASN A 1 104 ? 17.230 -4.846 -15.743 1.00 90.00 104 ASN A CA 1
ATOM 744 C C . ASN A 1 104 ? 15.821 -4.250 -15.704 1.00 90.00 104 ASN A C 1
ATOM 746 O O . ASN A 1 104 ? 15.431 -3.492 -16.598 1.00 90.00 104 ASN A O 1
ATOM 750 N N . TRP A 1 105 ? 15.106 -4.514 -14.615 1.00 93.75 105 TRP A N 1
ATOM 751 C CA . TRP A 1 105 ? 13.823 -3.882 -14.336 1.00 93.75 105 TRP A CA 1
ATOM 752 C C . TRP A 1 105 ? 13.933 -2.941 -13.135 1.00 93.75 105 TRP A C 1
ATOM 754 O O . TRP A 1 105 ? 14.527 -3.274 -12.109 1.00 93.75 105 TRP A O 1
ATOM 764 N N . TYR A 1 106 ? 13.326 -1.760 -13.236 1.00 94.88 106 TYR A N 1
ATOM 765 C CA . TYR A 1 106 ? 13.305 -0.766 -12.167 1.00 94.88 106 TYR A CA 1
ATOM 766 C C . TYR A 1 106 ? 11.862 -0.466 -11.769 1.00 94.88 106 TYR A C 1
ATOM 768 O O . TYR A 1 106 ? 11.006 -0.232 -12.616 1.00 94.88 106 TYR A O 1
ATOM 776 N N . CYS A 1 107 ? 11.586 -0.437 -10.464 1.00 96.25 107 CYS A N 1
ATOM 777 C CA . CYS A 1 107 ? 10.309 0.073 -9.976 1.00 96.25 107 CYS A CA 1
ATOM 778 C C . CYS A 1 107 ? 10.223 1.586 -10.223 1.00 96.25 107 CYS A C 1
ATOM 780 O O . CYS A 1 107 ? 11.253 2.261 -10.326 1.00 96.25 107 CYS A O 1
ATOM 782 N N . GLY A 1 108 ? 9.010 2.142 -10.221 1.00 96.12 108 GLY A N 1
ATOM 783 C CA . GLY A 1 108 ? 8.785 3.548 -10.563 1.00 96.12 108 GLY A CA 1
ATOM 784 C C . GLY A 1 108 ? 9.659 4.521 -9.764 1.00 96.12 108 GLY A C 1
ATOM 785 O O . GLY A 1 108 ? 10.192 5.471 -10.328 1.00 96.12 108 GLY A O 1
ATOM 786 N N . ARG A 1 109 ? 9.889 4.274 -8.462 1.00 96.06 109 ARG A N 1
ATOM 787 C CA . ARG A 1 109 ? 10.765 5.138 -7.641 1.00 96.06 109 ARG A CA 1
ATOM 788 C C . ARG A 1 109 ? 12.220 5.110 -8.090 1.00 96.06 109 ARG A C 1
ATOM 790 O O . ARG A 1 109 ? 12.882 6.141 -8.050 1.00 96.06 109 ARG A O 1
ATOM 797 N N . CYS A 1 110 ? 12.734 3.945 -8.472 1.00 96.12 110 CYS A N 1
ATOM 798 C CA . CYS A 1 110 ? 14.112 3.818 -8.935 1.00 96.12 110 CYS A CA 1
ATOM 799 C C . CYS A 1 110 ? 14.286 4.422 -10.326 1.00 96.12 110 CYS A C 1
ATOM 801 O O . CYS A 1 110 ? 15.266 5.126 -10.544 1.00 96.12 110 CYS A O 1
ATOM 803 N N . GLU A 1 111 ? 13.317 4.217 -11.217 1.00 95.88 111 GLU A N 1
ATOM 804 C CA . GLU A 1 111 ? 13.305 4.828 -12.548 1.00 95.88 111 GLU A CA 1
ATOM 805 C C . GLU A 1 111 ? 13.263 6.363 -12.470 1.00 95.88 111 GLU A C 1
ATOM 807 O O . GLU A 1 111 ? 14.009 7.049 -13.163 1.00 95.88 111 GLU A O 1
ATOM 812 N N . ALA A 1 112 ? 12.470 6.910 -11.547 1.00 96.25 112 ALA A N 1
ATOM 813 C CA . ALA A 1 112 ? 12.391 8.347 -11.295 1.00 96.25 112 ALA A CA 1
ATOM 814 C C . ALA A 1 112 ? 13.550 8.923 -10.457 1.00 96.25 112 ALA A C 1
ATOM 816 O O . ALA A 1 112 ? 13.583 10.130 -10.230 1.00 96.25 112 ALA A O 1
ATOM 817 N N . ASN A 1 113 ? 14.473 8.090 -9.960 1.00 95.19 113 ASN A N 1
ATOM 818 C CA . ASN A 1 113 ? 15.512 8.474 -8.994 1.00 95.19 113 ASN A CA 1
ATOM 819 C C . ASN A 1 113 ? 14.964 9.106 -7.683 1.00 95.19 113 ASN A C 1
ATOM 821 O O . ASN A 1 113 ? 15.641 9.883 -7.011 1.00 95.19 113 ASN A O 1
ATOM 825 N N . ASP A 1 114 ? 13.754 8.709 -7.280 1.00 94.38 114 ASP A N 1
ATOM 826 C CA . ASP A 1 114 ? 12.986 9.204 -6.126 1.00 94.38 114 ASP A CA 1
ATOM 827 C C . ASP A 1 114 ? 12.957 8.171 -4.975 1.00 94.38 114 ASP A C 1
ATOM 829 O O . ASP A 1 114 ? 11.965 8.004 -4.266 1.00 94.38 114 ASP A O 1
ATOM 833 N N . ILE A 1 115 ? 14.053 7.433 -4.760 1.00 87.19 115 ILE A N 1
ATOM 834 C CA . ILE A 1 115 ? 14.099 6.258 -3.857 1.00 87.19 115 ILE A CA 1
ATOM 835 C C . ILE A 1 115 ? 13.654 6.587 -2.417 1.00 87.19 115 ILE A C 1
ATOM 837 O O . ILE A 1 115 ? 13.095 5.739 -1.725 1.00 87.19 115 ILE A O 1
ATOM 841 N N . ARG A 1 116 ? 13.864 7.828 -1.961 1.00 88.94 116 ARG A N 1
ATOM 842 C CA . ARG A 1 116 ? 13.506 8.291 -0.607 1.00 88.94 116 ARG A CA 1
ATOM 843 C C . ARG A 1 116 ? 12.134 8.959 -0.515 1.00 88.94 116 ARG A C 1
ATOM 845 O O . ARG A 1 116 ? 11.769 9.415 0.568 1.00 88.94 116 ARG A O 1
ATOM 852 N N . ALA A 1 117 ? 11.398 9.063 -1.618 1.00 94.94 117 ALA A N 1
ATOM 853 C CA . ALA A 1 117 ? 10.093 9.698 -1.602 1.00 94.94 117 ALA A CA 1
ATOM 854 C C . ALA A 1 117 ? 9.123 8.905 -0.700 1.00 94.94 117 ALA A C 1
ATOM 856 O O . ALA A 1 117 ? 9.021 7.676 -0.838 1.00 94.94 117 ALA A O 1
ATOM 857 N N . PRO A 1 118 ? 8.445 9.576 0.250 1.00 97.06 118 PRO A N 1
ATOM 858 C CA . PRO A 1 118 ? 7.549 8.917 1.186 1.00 97.06 118 PRO A CA 1
ATOM 859 C C . PRO A 1 118 ? 6.201 8.600 0.536 1.00 97.06 118 PRO A C 1
ATOM 861 O O . PRO A 1 118 ? 5.748 9.286 -0.379 1.00 97.06 118 PRO A O 1
ATOM 864 N N . CYS A 1 119 ? 5.510 7.604 1.083 1.00 98.31 119 CYS A N 1
ATOM 865 C CA . CYS A 1 119 ? 4.103 7.387 0.781 1.00 98.31 119 CYS A CA 1
ATOM 866 C C . CYS A 1 119 ? 3.247 8.506 1.390 1.00 98.31 119 CYS A C 1
ATOM 868 O O . CYS A 1 119 ? 3.401 8.847 2.563 1.00 98.31 119 CYS A O 1
ATOM 870 N N . ARG A 1 120 ? 2.274 9.030 0.640 1.00 98.06 120 ARG A N 1
ATOM 871 C CA . ARG A 1 120 ? 1.309 10.016 1.164 1.00 98.06 120 ARG A CA 1
ATOM 872 C C . ARG A 1 120 ? 0.271 9.431 2.119 1.00 98.06 120 ARG A C 1
ATOM 874 O O . ARG A 1 120 ? -0.379 10.181 2.841 1.00 98.06 120 ARG A O 1
ATOM 881 N N . LEU A 1 121 ? 0.110 8.109 2.132 1.00 98.62 121 LEU A N 1
ATOM 882 C CA . LEU A 1 121 ? -0.974 7.425 2.842 1.00 98.62 121 LEU A CA 1
ATOM 883 C C . LEU A 1 121 ? -0.521 6.729 4.129 1.00 98.62 121 LEU A C 1
ATOM 885 O O . LEU A 1 121 ? -1.363 6.405 4.960 1.00 98.62 121 LEU A O 1
ATOM 889 N N . CYS A 1 122 ? 0.778 6.506 4.332 1.00 98.38 122 CYS A N 1
ATOM 890 C CA . CYS A 1 122 ? 1.288 5.818 5.518 1.00 98.38 122 CYS A CA 1
ATOM 891 C C . CYS A 1 122 ? 2.747 6.211 5.824 1.00 98.38 122 CYS A C 1
ATOM 893 O O . CYS A 1 122 ? 3.426 6.741 4.946 1.00 98.38 122 CYS A O 1
ATOM 895 N N . PRO A 1 123 ? 3.262 5.910 7.030 1.00 97.19 123 PRO A N 1
ATOM 896 C CA . PRO A 1 123 ? 4.635 6.248 7.413 1.00 97.19 123 PRO A CA 1
ATOM 897 C C . PRO A 1 123 ? 5.703 5.255 6.921 1.00 97.19 123 PRO A C 1
ATOM 899 O O . PRO A 1 123 ? 6.884 5.455 7.195 1.00 97.19 123 PRO A O 1
ATOM 902 N N . THR A 1 124 ? 5.324 4.159 6.258 1.00 94.88 124 THR A N 1
ATOM 903 C CA . THR A 1 124 ? 6.283 3.148 5.781 1.00 94.88 124 THR A CA 1
ATOM 904 C C . THR A 1 124 ? 7.075 3.679 4.579 1.00 94.88 124 THR A C 1
ATOM 906 O O . THR A 1 124 ? 6.500 4.272 3.668 1.00 94.88 124 THR A O 1
ATOM 909 N N . THR A 1 125 ? 8.392 3.457 4.556 1.00 92.31 125 THR A N 1
ATOM 910 C CA . THR A 1 125 ? 9.290 3.903 3.471 1.00 92.31 125 THR A CA 1
ATOM 911 C C . THR A 1 125 ? 9.506 2.838 2.398 1.00 92.31 125 THR A C 1
ATOM 913 O O . THR A 1 125 ? 9.604 3.154 1.212 1.00 92.31 125 THR A O 1
ATOM 916 N N . GLU A 1 126 ? 9.551 1.572 2.801 1.00 90.88 126 GLU A N 1
ATOM 917 C CA . GLU A 1 126 ? 9.828 0.430 1.926 1.00 90.88 126 GLU A CA 1
ATOM 918 C C . GLU A 1 126 ? 8.586 -0.052 1.183 1.00 90.88 126 GLU A C 1
ATOM 920 O O . GLU A 1 126 ? 7.471 0.201 1.628 1.00 90.88 126 GLU A O 1
ATOM 925 N N . GLY A 1 127 ? 8.772 -0.766 0.071 1.00 92.75 127 GLY A N 1
ATOM 926 C CA . GLY A 1 127 ? 7.684 -1.388 -0.691 1.00 92.75 127 GLY A CA 1
ATOM 927 C C . GLY A 1 127 ? 7.392 -0.745 -2.045 1.00 92.75 127 GLY A C 1
ATOM 928 O O . GLY A 1 127 ? 7.968 0.279 -2.428 1.00 92.75 127 GLY A O 1
ATOM 929 N N . ALA A 1 128 ? 6.498 -1.386 -2.794 1.00 96.44 128 ALA A N 1
ATOM 930 C CA . ALA A 1 128 ? 6.113 -0.981 -4.138 1.00 96.44 128 ALA A CA 1
ATOM 931 C C . ALA A 1 128 ? 5.227 0.276 -4.122 1.00 96.44 128 ALA A C 1
ATOM 933 O O . ALA A 1 128 ? 4.168 0.301 -3.489 1.00 96.44 128 ALA A O 1
ATOM 934 N N . MET A 1 129 ? 5.649 1.315 -4.847 1.00 98.06 129 MET A N 1
ATOM 935 C CA . MET A 1 129 ? 4.921 2.581 -4.983 1.00 98.06 129 MET A CA 1
ATOM 936 C C . MET A 1 129 ? 4.753 2.972 -6.449 1.00 98.06 129 MET A C 1
ATOM 938 O O . MET A 1 129 ? 5.614 2.653 -7.269 1.00 98.06 129 MET A O 1
ATOM 942 N N . LYS A 1 130 ? 3.685 3.710 -6.750 1.00 98.50 130 LYS A N 1
ATOM 943 C CA . LYS A 1 130 ? 3.457 4.385 -8.035 1.00 98.50 130 LYS A CA 1
ATOM 944 C C . LYS A 1 130 ? 3.281 5.887 -7.801 1.00 98.50 130 LYS A C 1
ATOM 946 O O . LYS A 1 130 ? 3.008 6.313 -6.671 1.00 98.50 130 LYS A O 1
ATOM 951 N N . ARG A 1 131 ? 3.457 6.683 -8.861 1.00 98.19 131 ARG A N 1
ATOM 952 C CA . ARG A 1 131 ? 3.181 8.123 -8.811 1.00 98.19 131 ARG A CA 1
ATOM 953 C C . ARG A 1 131 ? 1.693 8.361 -8.590 1.00 98.19 131 ARG A C 1
ATOM 955 O O . ARG A 1 131 ? 0.851 7.625 -9.108 1.00 98.19 131 ARG A O 1
ATOM 962 N N . THR A 1 132 ? 1.369 9.389 -7.821 1.00 98.56 132 THR A N 1
ATOM 963 C CA . THR A 1 132 ? -0.005 9.866 -7.690 1.00 98.56 132 THR A CA 1
ATOM 964 C C . THR A 1 132 ? -0.343 10.832 -8.825 1.00 98.56 132 THR A C 1
ATOM 966 O O . THR A 1 132 ? 0.554 11.382 -9.468 1.00 98.56 132 THR A O 1
ATOM 969 N N . SER A 1 133 ? -1.635 11.078 -9.053 1.00 97.88 133 SER A N 1
ATOM 970 C CA . SER A 1 133 ? -2.114 12.088 -10.014 1.00 97.88 133 SER A CA 1
ATOM 971 C C . SER A 1 133 ? -1.555 13.488 -9.749 1.00 97.88 133 SER A C 1
ATOM 973 O O . SER A 1 133 ? -1.460 14.298 -10.666 1.00 97.88 133 SER A O 1
ATOM 975 N N . ASP A 1 134 ? -1.165 13.750 -8.502 1.00 96.00 134 ASP A N 1
ATOM 976 C CA . ASP A 1 134 ? -0.719 15.057 -8.024 1.00 96.00 134 ASP A CA 1
ATOM 977 C C . ASP A 1 134 ? 0.822 15.152 -7.985 1.00 96.00 134 ASP A C 1
ATOM 979 O O . ASP A 1 134 ? 1.378 16.136 -7.504 1.00 96.00 134 ASP A O 1
ATOM 983 N N . GLY A 1 135 ? 1.525 14.127 -8.488 1.00 96.56 135 GLY A N 1
ATOM 984 C CA . GLY A 1 135 ? 2.986 14.085 -8.609 1.00 96.56 135 GLY A CA 1
ATOM 985 C C . GLY A 1 135 ? 3.735 13.494 -7.409 1.00 96.56 135 GLY A C 1
ATOM 986 O O . GLY A 1 135 ? 4.946 13.284 -7.504 1.00 96.56 135 GLY A O 1
ATOM 987 N N . ASP A 1 136 ? 3.034 13.177 -6.318 1.00 97.50 136 ASP A N 1
ATOM 988 C CA . ASP A 1 136 ? 3.583 12.507 -5.134 1.00 97.50 136 ASP A CA 1
ATOM 989 C C . ASP A 1 136 ? 3.725 10.980 -5.350 1.00 97.50 136 ASP A C 1
ATOM 991 O O . ASP A 1 136 ? 3.588 10.462 -6.459 1.00 97.50 136 ASP A O 1
ATOM 995 N N . TRP A 1 137 ? 3.980 10.235 -4.268 1.00 98.50 137 TRP A N 1
ATOM 996 C CA . TRP A 1 137 ? 4.080 8.777 -4.252 1.00 98.50 137 TRP A CA 1
ATOM 997 C C . TRP A 1 137 ? 3.094 8.151 -3.265 1.00 98.50 137 TRP A C 1
ATOM 999 O O . TRP A 1 137 ? 2.844 8.672 -2.173 1.00 98.50 137 TRP A O 1
ATOM 1009 N N . ALA A 1 138 ? 2.555 6.991 -3.624 1.00 98.69 138 ALA A N 1
ATOM 1010 C CA . ALA A 1 138 ? 1.764 6.169 -2.719 1.00 98.69 138 ALA A CA 1
ATOM 1011 C C . ALA A 1 138 ? 2.058 4.685 -2.949 1.00 98.69 138 ALA A C 1
ATOM 1013 O O . ALA A 1 138 ? 2.366 4.256 -4.062 1.00 98.69 138 ALA A O 1
ATOM 1014 N N . HIS A 1 139 ? 1.973 3.888 -1.884 1.00 98.62 139 HIS A N 1
ATOM 1015 C CA . HIS A 1 139 ? 2.074 2.437 -2.004 1.00 98.62 139 HIS A CA 1
ATOM 1016 C C . HIS A 1 139 ? 0.912 1.866 -2.794 1.00 98.62 139 HIS A C 1
ATOM 1018 O O . HIS A 1 139 ? -0.238 2.237 -2.555 1.00 98.62 139 HIS A O 1
ATOM 1024 N N . VAL A 1 140 ? 1.210 0.865 -3.619 1.00 98.50 140 VAL A N 1
ATOM 1025 C CA . VAL A 1 140 ? 0.180 0.097 -4.323 1.00 98.50 140 VAL A CA 1
ATOM 1026 C C . VAL A 1 140 ? -0.740 -0.613 -3.325 1.00 98.50 140 VAL A C 1
ATOM 1028 O O . VAL A 1 140 ? -1.956 -0.524 -3.448 1.00 98.50 140 VAL A O 1
ATOM 1031 N N . VAL A 1 141 ? -0.189 -1.209 -2.258 1.00 98.00 141 VAL A N 1
ATOM 1032 C CA . VAL A 1 141 ? -1.009 -1.843 -1.209 1.00 98.00 141 VAL A CA 1
ATOM 1033 C C . VAL A 1 141 ? -1.921 -0.836 -0.496 1.00 98.00 141 VAL A C 1
ATOM 1035 O O . VAL A 1 141 ? -3.087 -1.132 -0.261 1.00 98.00 141 VAL A O 1
ATOM 1038 N N . CYS A 1 142 ? -1.457 0.390 -0.215 1.00 98.56 142 CYS A N 1
ATOM 1039 C CA . CYS A 1 142 ? -2.320 1.427 0.366 1.00 98.56 142 CYS A CA 1
ATOM 1040 C C . CYS A 1 142 ? -3.476 1.794 -0.570 1.00 98.56 142 CYS A C 1
ATOM 1042 O O . CYS A 1 142 ? -4.597 1.973 -0.099 1.00 98.56 142 CYS A O 1
ATOM 1044 N N . ALA A 1 143 ? -3.204 1.890 -1.873 1.00 98.19 143 ALA A N 1
ATOM 1045 C CA . ALA A 1 143 ? -4.211 2.198 -2.879 1.00 98.19 143 ALA A CA 1
ATOM 1046 C C . ALA A 1 143 ? -5.266 1.091 -3.027 1.00 98.19 143 ALA A C 1
ATOM 1048 O O . ALA A 1 143 ? -6.443 1.400 -3.149 1.00 98.19 143 ALA A O 1
ATOM 1049 N N . LEU A 1 144 ? -4.872 -0.183 -2.938 1.00 96.94 144 LEU A N 1
ATOM 1050 C CA . LEU A 1 144 ? -5.807 -1.314 -3.012 1.00 96.94 144 LEU A CA 1
ATOM 1051 C C . LEU A 1 144 ? -6.788 -1.362 -1.830 1.00 96.94 144 LEU A C 1
ATOM 1053 O O . LEU A 1 144 ? -7.946 -1.743 -1.988 1.00 96.94 144 LEU A O 1
ATOM 1057 N N . TYR A 1 145 ? -6.322 -0.995 -0.637 1.00 97.56 145 TYR A N 1
ATOM 1058 C CA . TYR A 1 145 ? -7.061 -1.213 0.608 1.00 97.56 145 TYR A CA 1
ATOM 1059 C C . TYR A 1 145 ? -7.779 0.030 1.154 1.00 97.56 145 TYR A C 1
ATOM 1061 O O . TYR A 1 145 ? -8.612 -0.103 2.052 1.00 97.56 145 TYR A O 1
ATOM 1069 N N . ILE A 1 146 ? -7.487 1.235 0.651 1.00 97.50 146 ILE A N 1
ATOM 1070 C CA . ILE A 1 146 ? -8.283 2.435 0.955 1.00 97.50 146 ILE A CA 1
ATOM 1071 C C . ILE A 1 146 ? -9.389 2.549 -0.107 1.00 97.50 146 ILE A C 1
ATOM 1073 O O . ILE A 1 146 ? -9.074 2.860 -1.251 1.00 97.50 146 ILE A O 1
ATOM 1077 N N . PRO A 1 147 ? -10.676 2.344 0.244 1.00 94.88 147 PRO A N 1
ATOM 1078 C CA . PRO A 1 147 ? -11.751 2.156 -0.739 1.00 94.88 147 PRO A CA 1
ATOM 1079 C C . PRO A 1 147 ? -11.968 3.302 -1.735 1.00 94.88 147 PRO A C 1
ATOM 1081 O O . PRO A 1 147 ? -12.523 3.090 -2.808 1.00 94.88 147 PRO A O 1
ATOM 1084 N N . GLU A 1 148 ? -11.613 4.529 -1.359 1.00 97.31 148 GLU A N 1
ATOM 1085 C CA . GLU A 1 148 ? -11.787 5.722 -2.186 1.00 97.31 148 GLU A CA 1
ATOM 1086 C C . GLU A 1 148 ? -10.591 6.003 -3.096 1.00 97.31 148 GLU A C 1
ATOM 1088 O O . GLU A 1 148 ? -10.676 6.895 -3.939 1.00 97.31 148 GLU A O 1
ATOM 1093 N N . VAL A 1 149 ? -9.485 5.273 -2.940 1.00 97.94 149 VAL A N 1
ATOM 1094 C CA . VAL A 1 149 ? -8.363 5.354 -3.873 1.00 97.94 149 VAL A CA 1
ATOM 1095 C C . VAL A 1 149 ? -8.691 4.537 -5.113 1.00 97.94 149 VAL A C 1
ATOM 1097 O O . VAL A 1 149 ? -9.270 3.457 -5.036 1.00 97.94 149 VAL A O 1
ATOM 1100 N N . SER A 1 150 ? -8.314 5.062 -6.271 1.00 97.31 150 SER A N 1
ATOM 1101 C CA . SER A 1 150 ? -8.416 4.352 -7.542 1.00 97.31 150 SER A CA 1
ATOM 1102 C C . SER A 1 150 ? -7.124 4.491 -8.332 1.00 97.31 150 SER A C 1
ATOM 1104 O O . SER A 1 150 ? -6.318 5.386 -8.067 1.00 97.31 150 SER A O 1
ATOM 1106 N N . PHE A 1 151 ? -6.944 3.639 -9.330 1.00 98.00 151 PHE A N 1
ATOM 1107 C CA . PHE A 1 151 ? -5.914 3.813 -10.345 1.00 98.00 151 PHE A CA 1
ATOM 1108 C C . PHE A 1 151 ? -6.505 4.572 -11.540 1.00 98.00 151 PHE A C 1
ATOM 1110 O O . PHE A 1 151 ? -7.717 4.545 -11.759 1.00 98.00 151 PHE A O 1
ATOM 1117 N N . GLY A 1 152 ? -5.676 5.325 -12.264 1.00 97.62 152 GLY A N 1
ATOM 1118 C CA . GLY A 1 152 ? -6.088 5.950 -13.524 1.00 97.62 152 GLY A CA 1
ATOM 1119 C C . GLY A 1 152 ? -6.316 4.919 -14.628 1.00 97.62 152 GLY A C 1
ATOM 1120 O O . GLY A 1 152 ? -7.239 5.069 -15.425 1.00 97.62 152 GLY A O 1
ATOM 1121 N N . ASP A 1 153 ? -5.514 3.860 -14.614 1.00 97.31 153 ASP A N 1
ATOM 1122 C CA . ASP A 1 153 ? -5.627 2.683 -15.463 1.00 97.31 153 ASP A CA 1
ATOM 1123 C C . ASP A 1 153 ? -5.403 1.434 -14.594 1.00 97.31 153 ASP A C 1
ATOM 1125 O O . ASP A 1 153 ? -4.401 1.335 -13.883 1.00 97.31 153 ASP A O 1
ATOM 1129 N N . ASP A 1 154 ?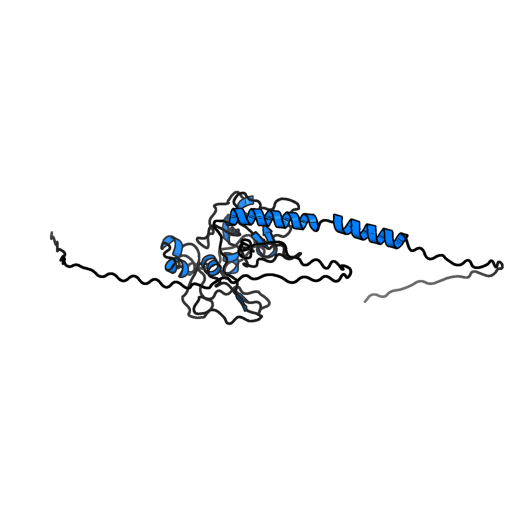 -6.350 0.494 -14.620 1.00 93.50 154 ASP A N 1
ATOM 1130 C CA . ASP A 1 154 ? -6.320 -0.712 -13.783 1.00 93.50 154 ASP A CA 1
ATOM 1131 C C . ASP A 1 154 ? -5.306 -1.764 -14.271 1.00 93.50 154 ASP A C 1
ATOM 1133 O O . ASP A 1 154 ? -4.843 -2.578 -13.475 1.00 93.50 154 ASP A O 1
ATOM 1137 N N . ALA A 1 155 ? -4.937 -1.756 -15.557 1.00 93.44 155 ALA A N 1
ATOM 1138 C CA . ALA A 1 155 ? -3.959 -2.686 -16.121 1.00 93.44 155 ALA A CA 1
ATOM 1139 C C . ALA A 1 155 ? -2.525 -2.271 -15.773 1.00 93.44 155 ALA A C 1
ATOM 1141 O O . ALA A 1 155 ? -1.696 -3.111 -15.427 1.00 93.44 155 ALA A O 1
ATOM 1142 N N . THR A 1 156 ? -2.237 -0.970 -15.838 1.00 96.75 156 THR A N 1
ATOM 1143 C CA . THR A 1 156 ? -0.923 -0.422 -15.460 1.00 96.75 156 THR A CA 1
ATOM 1144 C C . THR A 1 156 ? -0.849 -0.036 -13.983 1.00 96.75 156 THR A C 1
ATOM 1146 O O . THR A 1 156 ? 0.240 0.168 -13.449 1.00 96.75 156 THR A O 1
ATOM 1149 N N . MET A 1 157 ? -1.986 0.025 -13.286 1.00 97.75 157 MET A N 1
ATOM 1150 C CA . MET A 1 157 ? -2.102 0.444 -11.887 1.00 97.75 157 MET A CA 1
ATOM 1151 C C . MET A 1 157 ? -1.505 1.838 -11.624 1.00 97.75 157 MET A C 1
ATOM 1153 O O . MET A 1 157 ? -0.907 2.082 -10.572 1.00 97.75 157 MET A O 1
ATOM 1157 N N . GLU A 1 158 ? -1.618 2.768 -12.576 1.00 97.12 158 GLU A N 1
ATOM 1158 C CA . GLU A 1 158 ? -1.118 4.136 -12.417 1.00 97.12 158 GLU A CA 1
ATOM 1159 C C . GLU A 1 158 ? -1.870 5.180 -13.270 1.00 97.12 158 GLU A C 1
ATOM 1161 O O . GLU A 1 158 ? -2.534 4.825 -14.240 1.00 97.12 158 GLU A O 1
ATOM 1166 N N . PRO A 1 159 ? -1.804 6.479 -12.908 1.00 98.25 159 PRO A N 1
ATOM 1167 C CA . PRO A 1 159 ? -1.349 6.995 -11.615 1.00 98.25 159 PRO A CA 1
ATOM 1168 C C . PRO A 1 159 ? -2.319 6.622 -10.483 1.00 98.25 159 PRO A C 1
ATOM 1170 O O . PRO A 1 159 ? -3.481 6.293 -10.716 1.00 98.25 159 PRO A O 1
ATOM 1173 N N . ILE A 1 160 ? -1.856 6.700 -9.237 1.00 98.75 160 ILE A N 1
ATOM 1174 C CA . ILE A 1 160 ? -2.719 6.549 -8.058 1.00 98.75 160 ILE A CA 1
ATOM 1175 C C . ILE A 1 160 ? -3.518 7.844 -7.841 1.00 98.75 160 ILE A C 1
ATOM 1177 O O . ILE A 1 160 ? -2.945 8.921 -7.676 1.00 98.75 160 ILE A O 1
ATOM 1181 N N . ILE A 1 161 ? -4.844 7.756 -7.788 1.00 98.56 161 ILE A N 1
ATOM 1182 C CA . ILE A 1 161 ? -5.743 8.907 -7.643 1.00 98.56 161 ILE A CA 1
ATOM 1183 C C . ILE A 1 161 ? -6.208 9.021 -6.188 1.00 98.56 161 ILE A C 1
ATOM 1185 O O . ILE A 1 161 ? -6.927 8.160 -5.683 1.00 98.56 161 ILE A O 1
ATOM 1189 N N . LEU A 1 162 ? -5.826 10.115 -5.519 1.00 98.38 162 LEU A N 1
ATOM 1190 C CA . LEU A 1 162 ? -6.112 10.351 -4.092 1.00 98.38 162 LEU A CA 1
ATOM 1191 C C . LEU A 1 162 ? -7.259 11.342 -3.837 1.00 98.38 162 LEU A C 1
ATOM 1193 O O . LEU A 1 162 ? -7.707 11.491 -2.699 1.00 98.38 162 LEU A O 1
ATOM 1197 N N . SER A 1 163 ? -7.749 12.013 -4.881 1.00 97.50 163 SER A N 1
ATOM 1198 C CA . SER A 1 163 ? -8.687 13.142 -4.787 1.00 97.50 163 SER A CA 1
ATOM 1199 C C . SER A 1 163 ? -10.043 12.802 -4.161 1.00 97.50 163 SER A C 1
ATOM 1201 O O . SER A 1 163 ? -10.739 13.691 -3.675 1.00 97.50 163 SER A O 1
ATOM 1203 N N . LYS A 1 164 ? -10.424 11.520 -4.150 1.00 97.62 164 LYS A N 1
ATOM 1204 C CA . LYS A 1 164 ? -11.686 11.034 -3.577 1.00 97.62 164 LYS A CA 1
ATOM 1205 C C . LYS A 1 164 ? -11.578 10.639 -2.101 1.00 97.62 164 LYS A C 1
ATOM 1207 O O . LYS A 1 164 ? -12.605 10.345 -1.492 1.00 97.62 164 LYS A O 1
ATOM 1212 N N . ILE A 1 165 ? -10.378 10.634 -1.508 1.00 97.94 165 ILE A N 1
ATOM 1213 C CA . ILE A 1 165 ? -10.208 10.291 -0.091 1.00 97.94 165 ILE A CA 1
ATOM 1214 C C . ILE A 1 165 ? -10.848 11.391 0.774 1.00 97.94 165 ILE A C 1
ATOM 1216 O O . ILE A 1 165 ? -10.410 12.544 0.728 1.00 97.94 165 ILE A O 1
ATOM 1220 N N . PRO A 1 166 ? -11.841 11.065 1.618 1.00 97.31 166 PRO A N 1
ATOM 1221 C CA . PRO A 1 166 ? -12.479 12.054 2.471 1.00 97.31 166 PRO A CA 1
ATOM 1222 C C . PRO A 1 166 ? -11.535 12.499 3.600 1.00 97.31 166 PRO A C 1
ATOM 1224 O O . PRO A 1 166 ? -10.818 11.690 4.194 1.00 97.31 166 PRO A O 1
ATOM 1227 N N . SER A 1 167 ? -11.584 13.792 3.943 1.00 96.94 167 SER A N 1
ATOM 1228 C CA . SER A 1 167 ? -10.736 14.407 4.979 1.00 96.94 167 SER A CA 1
ATOM 1229 C C . SER A 1 167 ? -10.674 13.629 6.310 1.00 96.94 167 SER A C 1
ATOM 1231 O O . SER A 1 167 ? -9.566 13.496 6.826 1.00 96.94 167 SER A O 1
ATOM 1233 N N . PRO A 1 168 ? -11.769 13.032 6.835 1.00 96.06 168 PRO A N 1
ATOM 1234 C CA . PRO A 1 168 ? -11.736 12.262 8.081 1.00 96.06 168 PRO A CA 1
ATOM 1235 C C . PRO A 1 168 ? -10.824 11.032 8.095 1.00 96.06 168 PRO A C 1
ATOM 1237 O O . PRO A 1 168 ? -10.546 10.532 9.179 1.00 96.06 168 PRO A O 1
ATOM 1240 N N . ARG A 1 169 ? -10.374 10.515 6.941 1.00 96.38 169 ARG A N 1
ATOM 1241 C CA . ARG A 1 169 ? -9.381 9.426 6.910 1.00 96.38 169 ARG A CA 1
ATOM 1242 C C . ARG A 1 169 ? -7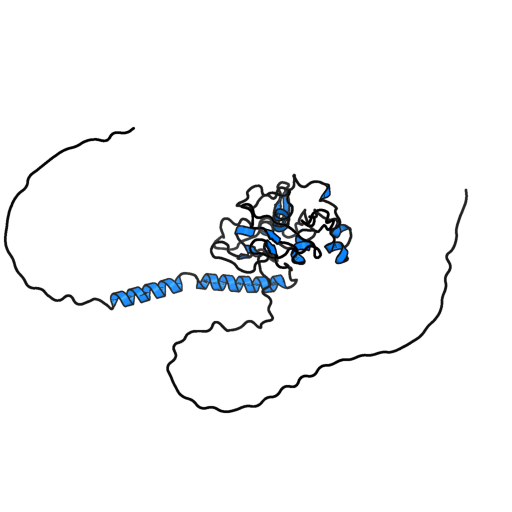.986 9.904 7.279 1.00 96.38 169 ARG A C 1
ATOM 1244 O O . ARG A 1 169 ? -7.199 9.125 7.815 1.00 96.38 169 ARG A O 1
ATOM 1251 N N . TYR A 1 170 ? -7.681 11.161 6.978 1.00 97.81 170 TYR A N 1
ATOM 1252 C CA . TYR A 1 170 ? -6.393 11.762 7.281 1.00 97.81 170 TYR A CA 1
ATOM 1253 C C . TYR A 1 170 ? -6.321 12.184 8.745 1.00 97.81 170 TYR A C 1
ATOM 1255 O O . TYR A 1 170 ? -7.310 12.620 9.332 1.00 97.81 170 TYR A O 1
ATOM 1263 N N . GLY A 1 171 ? -5.138 12.070 9.349 1.00 94.81 171 GLY A N 1
ATOM 1264 C CA . GLY A 1 171 ? -4.926 12.530 10.724 1.00 94.81 171 GLY A CA 1
ATOM 1265 C C . GLY A 1 171 ? -5.498 11.614 11.810 1.00 94.81 171 GLY A C 1
ATOM 1266 O O . GLY A 1 171 ? -5.332 11.915 12.991 1.00 94.81 171 GLY A O 1
ATOM 1267 N N . GLN A 1 172 ? -6.151 10.503 11.449 1.00 97.38 172 GLN A N 1
ATOM 1268 C CA . GLN A 1 172 ? -6.596 9.516 12.431 1.00 97.38 172 GLN A CA 1
ATOM 1269 C C . GLN A 1 172 ? -5.408 8.799 13.060 1.00 97.38 172 GLN A C 1
ATOM 1271 O O . GLN A 1 172 ? -4.409 8.528 12.400 1.00 97.38 172 GLN A O 1
ATOM 1276 N N . GLU A 1 173 ? -5.535 8.469 14.339 1.00 97.94 173 GLU A N 1
ATOM 1277 C CA . GLU A 1 173 ? -4.468 7.833 15.096 1.00 97.94 173 GLU A CA 1
ATOM 1278 C C . GLU A 1 173 ? -4.480 6.313 14.878 1.00 97.94 173 GLU A C 1
ATOM 1280 O O . GLU A 1 173 ? -5.355 5.596 15.365 1.00 97.94 173 GLU A O 1
ATOM 1285 N N . CYS A 1 174 ? -3.501 5.818 14.120 1.00 98.56 174 CYS A N 1
ATOM 1286 C CA . CYS A 1 174 ? -3.328 4.396 13.847 1.00 98.56 174 CYS A CA 1
ATOM 1287 C C . CYS A 1 174 ? -3.120 3.614 15.152 1.00 98.56 174 CYS A C 1
ATOM 1289 O O . CYS A 1 174 ? -2.108 3.781 15.839 1.00 98.56 174 CYS A O 1
ATOM 1291 N N . SER A 1 175 ? -4.047 2.703 15.455 1.00 98.06 175 SER A N 1
ATOM 1292 C CA . SER A 1 175 ? -4.068 1.934 16.706 1.00 98.06 175 SER A CA 1
ATOM 1293 C C . SER A 1 175 ? -2.797 1.095 16.886 1.00 98.06 175 SER A C 1
ATOM 1295 O O . SER A 1 175 ? -2.257 1.014 17.985 1.00 98.06 175 SER A O 1
ATOM 1297 N N . ILE A 1 176 ? -2.262 0.549 15.790 1.00 97.94 176 ILE A N 1
ATOM 1298 C CA . ILE A 1 176 ? -1.032 -0.259 15.780 1.00 97.94 176 ILE A CA 1
ATOM 1299 C C . ILE A 1 176 ? 0.205 0.612 16.043 1.00 97.94 176 ILE A C 1
ATOM 1301 O O . ILE A 1 176 ? 1.113 0.212 16.768 1.00 97.94 176 ILE A O 1
ATOM 1305 N N . CYS A 1 177 ? 0.263 1.825 15.482 1.00 98.12 177 CYS A N 1
ATOM 1306 C CA . CYS A 1 177 ? 1.359 2.758 15.755 1.00 98.12 177 CYS A CA 1
ATOM 1307 C C . CYS A 1 177 ? 1.402 3.143 17.238 1.00 98.12 177 CYS A C 1
ATOM 1309 O O . CYS A 1 177 ? 2.485 3.150 17.820 1.00 98.12 177 CYS A O 1
ATOM 1311 N N . VAL A 1 178 ? 0.239 3.406 17.844 1.00 97.62 178 VAL A N 1
ATOM 1312 C CA . VAL A 1 178 ? 0.121 3.712 19.279 1.00 97.62 178 VAL A CA 1
ATOM 1313 C C . VAL A 1 178 ? 0.554 2.530 20.137 1.00 97.62 178 VAL A C 1
ATOM 1315 O O . VAL A 1 178 ? 1.359 2.704 21.047 1.00 97.62 178 VAL A O 1
ATOM 1318 N N . GLN A 1 179 ? 0.069 1.324 19.829 1.00 96.94 179 GLN A N 1
ATOM 1319 C CA . GLN A 1 179 ? 0.447 0.098 20.542 1.00 96.94 179 GLN A CA 1
ATOM 1320 C C . GLN A 1 179 ? 1.958 -0.154 20.490 1.00 96.94 179 GLN A C 1
ATOM 1322 O O . GLN A 1 179 ? 2.558 -0.533 21.491 1.00 96.94 179 GLN A O 1
ATOM 1327 N N . ASN A 1 180 ? 2.587 0.143 19.352 1.00 96.62 180 ASN A N 1
ATOM 1328 C CA . ASN A 1 180 ? 4.033 0.034 19.166 1.00 96.62 180 ASN A CA 1
ATOM 1329 C C . ASN A 1 180 ? 4.828 1.221 19.745 1.00 96.62 180 ASN A C 1
ATOM 1331 O O . ASN A 1 180 ? 6.019 1.349 19.463 1.00 96.62 180 ASN A O 1
ATOM 1335 N N . GLY A 1 181 ? 4.192 2.126 20.500 1.00 97.38 181 GLY A N 1
ATOM 1336 C CA . GLY A 1 181 ? 4.851 3.273 21.128 1.00 97.38 181 GLY A CA 1
ATOM 1337 C C . GLY A 1 181 ? 5.413 4.301 20.140 1.00 97.38 181 GLY A C 1
ATOM 1338 O O . GLY A 1 181 ? 6.311 5.067 20.493 1.00 97.38 181 GLY A O 1
ATOM 1339 N N . ARG A 1 182 ? 4.927 4.327 18.890 1.00 97.25 182 ARG A N 1
ATOM 1340 C CA . ARG A 1 182 ? 5.360 5.318 17.895 1.00 97.25 182 ARG A CA 1
ATOM 1341 C C . ARG A 1 182 ? 4.814 6.697 18.261 1.00 97.25 182 ARG A C 1
ATOM 1343 O O . ARG A 1 182 ? 3.754 6.826 18.867 1.00 97.25 182 ARG A O 1
ATOM 1350 N N . SER A 1 183 ? 5.536 7.745 17.870 1.00 97.88 183 SER A N 1
ATOM 1351 C CA . SER A 1 183 ? 5.124 9.119 18.164 1.00 97.88 183 SER A CA 1
ATOM 1352 C C . SER A 1 183 ? 3.762 9.445 17.547 1.00 97.88 183 SER A C 1
ATOM 1354 O O . SER A 1 183 ? 3.403 8.924 16.487 1.00 97.88 183 SER A O 1
ATOM 1356 N N . LYS A 1 184 ? 3.030 10.376 18.171 1.00 97.31 184 LYS A N 1
ATOM 1357 C CA . LYS A 1 184 ? 1.731 10.840 17.666 1.00 97.31 184 LYS A CA 1
ATOM 1358 C C . LYS A 1 184 ? 1.811 11.319 16.215 1.00 97.31 184 LYS A C 1
ATOM 1360 O O . LYS A 1 184 ? 0.938 10.992 15.428 1.00 97.31 184 LYS A O 1
ATOM 1365 N N . LEU A 1 185 ? 2.899 12.003 15.847 1.00 97.56 185 LEU A N 1
ATOM 1366 C CA . LEU A 1 185 ? 3.150 12.454 14.475 1.00 97.56 185 LEU A CA 1
ATOM 1367 C C . LEU A 1 185 ? 3.146 11.294 13.466 1.00 97.56 185 LEU A C 1
ATOM 1369 O O . LEU A 1 185 ? 2.561 11.416 12.395 1.00 97.56 185 LEU A O 1
ATOM 1373 N N . ILE A 1 186 ? 3.776 10.167 13.810 1.00 97.75 186 ILE A N 1
ATOM 1374 C CA . ILE A 1 186 ? 3.786 8.969 12.964 1.00 97.75 186 ILE A CA 1
ATOM 1375 C C . ILE A 1 186 ? 2.411 8.301 12.974 1.00 97.75 186 ILE A C 1
ATOM 1377 O O . ILE A 1 186 ? 1.903 7.934 11.914 1.00 97.75 186 ILE A O 1
ATOM 1381 N N . ALA A 1 187 ? 1.789 8.178 14.149 1.00 98.06 187 ALA A N 1
ATOM 1382 C CA . ALA A 1 187 ? 0.489 7.537 14.304 1.00 98.06 187 ALA A CA 1
ATOM 1383 C C . ALA A 1 187 ? -0.630 8.257 13.536 1.00 98.06 187 ALA A C 1
ATOM 1385 O O . ALA A 1 187 ? -1.503 7.578 13.008 1.00 98.06 187 ALA A O 1
ATOM 1386 N N . THR A 1 188 ? -0.574 9.587 13.417 1.00 98.00 188 THR A N 1
ATOM 1387 C CA . THR A 1 188 ? -1.557 10.406 12.686 1.00 98.00 188 THR A CA 1
ATOM 1388 C C . THR A 1 188 ? -1.125 10.776 11.265 1.00 98.00 188 THR A C 1
ATOM 1390 O O . THR A 1 188 ? -1.772 11.598 10.621 1.00 98.00 188 THR A O 1
ATOM 1393 N N . SER A 1 189 ? -0.007 10.244 10.767 1.00 97.44 189 SER A N 1
ATOM 1394 C CA . SER A 1 189 ? 0.460 10.540 9.405 1.00 97.44 189 SER A CA 1
ATOM 1395 C C . SER A 1 189 ? -0.424 9.873 8.346 1.00 97.44 189 SER A C 1
ATOM 1397 O O . SER A 1 189 ? -0.988 8.812 8.589 1.00 97.44 189 SER A O 1
ATOM 1399 N N . GLY A 1 190 ? -0.536 10.460 7.154 1.00 97.75 190 GLY A N 1
ATOM 1400 C CA . GLY A 1 190 ? -1.266 9.845 6.040 1.00 97.75 190 GLY A CA 1
ATOM 1401 C C . GLY A 1 190 ? -2.747 9.576 6.332 1.00 97.75 190 GLY A C 1
ATOM 1402 O O . GLY A 1 190 ? -3.393 10.355 7.035 1.00 97.75 190 GLY A O 1
ATOM 1403 N N . ALA A 1 191 ? -3.279 8.491 5.763 1.00 98.19 191 ALA A N 1
ATOM 1404 C CA . ALA A 1 191 ? -4.690 8.124 5.824 1.00 98.19 191 ALA A CA 1
ATOM 1405 C C . ALA A 1 191 ? -4.870 6.730 6.442 1.00 98.19 191 ALA A C 1
ATOM 1407 O O . ALA A 1 191 ? -4.223 5.765 6.029 1.00 98.19 191 ALA A O 1
ATOM 1408 N N . CYS A 1 192 ? -5.772 6.607 7.416 1.00 97.88 192 CYS A N 1
ATOM 1409 C CA . CYS A 1 192 ? -6.103 5.317 8.016 1.00 97.88 192 CYS A CA 1
ATOM 1410 C C . CYS A 1 192 ? -7.300 4.645 7.329 1.00 97.88 192 CYS A C 1
ATOM 1412 O O . CYS A 1 192 ? -8.195 5.289 6.769 1.00 97.88 192 CYS A O 1
ATOM 1414 N N . CYS A 1 193 ? -7.339 3.319 7.440 1.00 95.62 193 CYS A N 1
ATOM 1415 C CA . CYS A 1 193 ? -8.505 2.511 7.122 1.00 95.62 193 CYS A CA 1
ATOM 1416 C C . CYS A 1 193 ? -9.038 1.836 8.390 1.00 95.62 193 CYS A C 1
ATOM 1418 O O . CYS A 1 193 ? -8.272 1.466 9.279 1.00 95.62 193 CYS A O 1
ATOM 1420 N N . GLY A 1 194 ? -10.362 1.717 8.480 1.00 95.75 194 GLY A N 1
ATOM 1421 C CA . GLY A 1 194 ? -11.040 1.087 9.606 1.00 95.75 194 GLY A CA 1
ATOM 1422 C C . GLY A 1 194 ? -11.212 -0.416 9.427 1.00 95.75 194 GLY A C 1
ATOM 1423 O O . GLY A 1 194 ? -11.168 -0.939 8.313 1.00 95.75 194 GLY A O 1
ATOM 1424 N N . CYS A 1 195 ? -11.460 -1.107 10.537 1.00 97.19 195 CYS A N 1
ATOM 1425 C CA . CYS A 1 195 ? -11.928 -2.486 10.506 1.00 97.19 195 CYS A CA 1
ATOM 1426 C C . CYS A 1 195 ? -13.263 -2.600 9.747 1.00 97.19 195 CYS A C 1
ATOM 1428 O O . CYS A 1 195 ? -14.174 -1.796 9.922 1.00 97.19 195 CYS A O 1
ATOM 1430 N N . THR A 1 196 ? -13.395 -3.654 8.942 1.00 95.19 196 THR A N 1
ATOM 1431 C CA . THR A 1 196 ? -14.568 -3.918 8.091 1.00 95.19 196 THR A CA 1
ATOM 1432 C C . THR A 1 196 ? -15.838 -4.236 8.894 1.00 95.19 196 THR A C 1
ATOM 1434 O O . THR A 1 196 ? -16.954 -4.100 8.389 1.00 95.19 196 THR A O 1
ATOM 1437 N N . VAL A 1 197 ? -15.704 -4.675 10.150 1.00 94.75 197 VAL A N 1
ATOM 1438 C CA . VAL A 1 197 ? -16.858 -4.960 11.015 1.00 94.75 197 VAL A CA 1
ATOM 1439 C C . VAL A 1 197 ? -17.566 -3.660 11.390 1.00 94.75 197 VAL A C 1
ATOM 1441 O O . VAL A 1 197 ? -16.958 -2.733 11.923 1.00 94.75 197 VAL A O 1
ATOM 1444 N N . LYS A 1 198 ? -18.883 -3.612 11.144 1.00 93.81 198 LYS A N 1
ATOM 1445 C CA . LYS A 1 198 ? -19.732 -2.457 11.466 1.00 93.81 198 LYS A CA 1
ATOM 1446 C C . LYS A 1 198 ? -19.576 -2.053 12.934 1.00 93.81 198 LYS A C 1
ATOM 1448 O O . LYS A 1 198 ? -19.557 -2.910 13.812 1.00 93.81 198 LYS A O 1
ATOM 1453 N N . ASN A 1 199 ? -19.526 -0.746 13.183 1.00 94.56 199 ASN A N 1
ATOM 1454 C CA . ASN A 1 199 ? -19.363 -0.128 14.506 1.00 94.56 199 ASN A CA 1
ATOM 1455 C C . ASN A 1 199 ? -18.018 -0.409 15.204 1.00 94.56 199 ASN A C 1
ATOM 1457 O O . ASN A 1 199 ? -17.823 0.034 16.334 1.00 94.56 199 ASN A O 1
ATOM 1461 N N . CYS A 1 200 ? -17.069 -1.099 14.560 1.00 97.19 200 CYS A N 1
ATOM 1462 C CA . CYS A 1 200 ? -15.705 -1.162 15.065 1.00 97.19 200 CYS A CA 1
ATOM 1463 C C . CYS A 1 200 ? -14.989 0.167 14.790 1.00 97.19 200 CYS A C 1
ATOM 1465 O O . CYS A 1 200 ? -14.977 0.649 13.662 1.00 97.19 200 CYS A O 1
ATOM 1467 N N . LEU A 1 201 ? -14.371 0.742 15.823 1.00 95.44 201 LEU A N 1
ATOM 1468 C CA . LEU A 1 201 ? -13.665 2.027 15.742 1.00 95.44 201 LEU A CA 1
ATOM 1469 C C . LEU A 1 201 ? -12.147 1.876 15.562 1.00 95.44 201 LEU A C 1
ATOM 1471 O O . LEU A 1 201 ? -11.424 2.866 15.597 1.00 95.44 201 LEU A O 1
ATOM 1475 N N . GLN A 1 202 ? -11.646 0.645 15.419 1.00 97.56 202 GLN A N 1
ATOM 1476 C CA . GLN A 1 202 ? -10.221 0.405 15.195 1.00 97.56 202 GLN A CA 1
ATOM 1477 C C . GLN A 1 202 ? -9.832 0.885 13.801 1.00 97.56 202 GLN A C 1
ATOM 1479 O O . GLN A 1 202 ? -10.460 0.490 12.815 1.00 97.56 202 GLN A O 1
ATOM 1484 N N . VAL A 1 203 ? -8.783 1.702 13.741 1.00 97.94 203 VAL A N 1
ATOM 1485 C CA . VAL A 1 203 ? -8.248 2.283 12.510 1.00 97.94 203 VAL A CA 1
ATOM 1486 C C . VAL A 1 203 ? -6.739 2.113 12.477 1.00 97.94 203 VAL A C 1
ATOM 1488 O O . VAL A 1 203 ? -6.059 2.183 13.501 1.00 97.94 203 VAL A O 1
ATOM 1491 N N . PHE A 1 204 ? -6.194 1.870 11.299 1.00 97.88 204 PHE A N 1
ATOM 1492 C CA . PHE A 1 204 ? -4.773 1.603 11.129 1.00 97.88 204 PHE A CA 1
ATOM 1493 C C . PHE A 1 204 ? -4.309 2.051 9.748 1.00 97.88 204 PHE A C 1
ATOM 1495 O O . PHE A 1 204 ? -5.088 2.122 8.795 1.00 97.88 204 PHE A O 1
ATOM 1502 N N . HIS A 1 205 ? -3.013 2.328 9.624 1.00 98.62 205 HIS A N 1
ATOM 1503 C CA . HIS A 1 205 ? -2.378 2.391 8.312 1.00 98.62 205 HIS A CA 1
ATOM 1504 C C . HIS A 1 205 ? -2.458 1.022 7.646 1.00 98.62 205 HIS A C 1
ATOM 1506 O O . HIS A 1 205 ? -2.263 0.000 8.309 1.00 98.62 205 HIS A O 1
ATOM 1512 N N . VAL A 1 206 ? -2.669 1.000 6.331 1.00 98.38 206 VAL A N 1
ATOM 1513 C CA . VAL A 1 206 ? -2.721 -0.253 5.562 1.00 98.38 206 VAL A CA 1
ATOM 1514 C C . VAL A 1 206 ? -1.436 -1.062 5.741 1.00 98.38 206 VAL A C 1
ATOM 1516 O O . VAL A 1 206 ? -1.497 -2.247 6.045 1.00 98.38 206 VAL A O 1
ATOM 1519 N N . THR A 1 207 ? -0.267 -0.428 5.649 1.00 97.81 207 THR A N 1
ATOM 1520 C CA . THR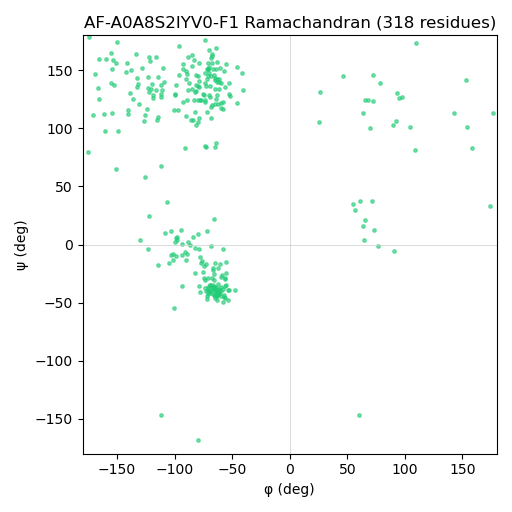 A 1 207 ? 1.027 -1.103 5.838 1.00 97.81 207 THR A CA 1
ATOM 1521 C C . THR A 1 207 ? 1.263 -1.573 7.276 1.00 97.81 207 THR A C 1
ATOM 1523 O O . THR A 1 207 ? 1.939 -2.575 7.490 1.00 97.81 207 THR A O 1
ATOM 1526 N N . CYS A 1 208 ? 0.685 -0.908 8.283 1.00 97.75 208 CYS A N 1
ATOM 1527 C CA . CYS A 1 208 ? 0.715 -1.410 9.659 1.00 97.75 208 CYS A CA 1
ATOM 1528 C C . CYS A 1 208 ? -0.145 -2.670 9.806 1.00 97.75 208 CYS A C 1
ATOM 1530 O O . CYS A 1 208 ? 0.283 -3.624 10.452 1.00 97.75 208 CYS A O 1
ATOM 1532 N N . ALA A 1 209 ? -1.327 -2.691 9.186 1.00 97.62 209 ALA A N 1
ATOM 1533 C CA . ALA A 1 209 ? -2.172 -3.878 9.132 1.00 97.62 209 ALA A CA 1
ATOM 1534 C C . ALA A 1 209 ? -1.503 -5.022 8.348 1.00 97.62 209 ALA A C 1
ATOM 1536 O O . ALA A 1 209 ? -1.546 -6.167 8.795 1.00 97.62 209 ALA A O 1
ATOM 1537 N N . GLN A 1 210 ? -0.817 -4.711 7.244 1.00 96.69 210 GLN A N 1
ATOM 1538 C CA . GLN A 1 210 ? -0.022 -5.664 6.465 1.00 96.69 210 GLN A CA 1
ATOM 1539 C C . GLN A 1 210 ? 1.057 -6.327 7.321 1.00 96.69 210 GLN A C 1
ATOM 1541 O O . GLN A 1 210 ? 1.131 -7.548 7.372 1.00 96.69 210 GLN A O 1
ATOM 1546 N N . ALA A 1 211 ? 1.838 -5.541 8.065 1.00 94.44 211 ALA A N 1
ATOM 1547 C CA . ALA A 1 211 ? 2.895 -6.064 8.931 1.00 94.44 211 ALA A CA 1
ATOM 1548 C C . ALA A 1 211 ? 2.380 -6.929 10.098 1.00 94.44 211 ALA A C 1
ATOM 1550 O O . ALA A 1 211 ? 3.159 -7.657 10.705 1.00 94.44 211 ALA A O 1
ATOM 1551 N N . ASN A 1 212 ? 1.079 -6.869 10.408 1.00 94.69 212 ASN A N 1
ATOM 1552 C CA . ASN A 1 212 ? 0.428 -7.665 11.456 1.00 94.69 212 ASN A CA 1
ATOM 1553 C C . ASN A 1 212 ? -0.497 -8.764 10.889 1.00 94.69 212 ASN A C 1
ATOM 1555 O O . ASN A 1 212 ? -1.267 -9.375 11.637 1.00 94.69 212 ASN A O 1
ATOM 1559 N N . GLY A 1 213 ? -0.461 -9.007 9.571 1.00 94.81 213 GLY A N 1
ATOM 1560 C CA . GLY A 1 213 ? -1.271 -10.038 8.912 1.00 94.81 213 GLY A CA 1
ATOM 1561 C C . GLY A 1 213 ? -2.776 -9.807 9.070 1.00 94.81 213 GLY A C 1
ATOM 1562 O O . GLY A 1 213 ? -3.534 -10.744 9.319 1.00 94.81 213 GLY A 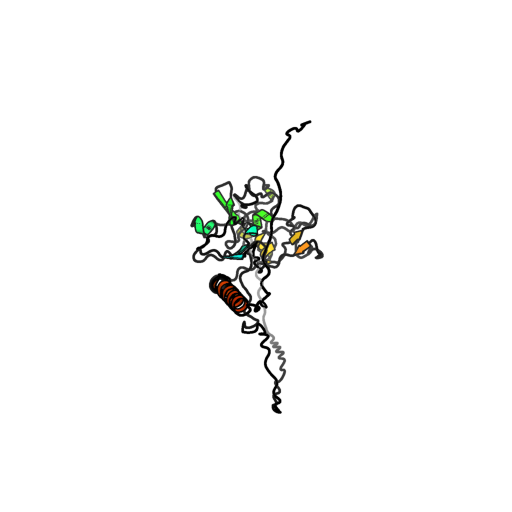O 1
ATOM 1563 N N . LEU A 1 214 ? -3.213 -8.547 9.035 1.00 96.19 214 LEU A N 1
ATOM 1564 C CA . LEU A 1 214 ? -4.614 -8.148 9.232 1.00 96.19 214 LEU A CA 1
ATOM 1565 C C . LEU A 1 214 ? -5.362 -7.882 7.920 1.00 96.19 214 LEU A C 1
ATOM 1567 O O . LEU A 1 214 ? -6.584 -7.702 7.928 1.00 96.19 214 LEU A O 1
ATOM 1571 N N . LEU A 1 215 ? -4.633 -7.842 6.805 1.00 96.12 215 LEU A N 1
ATOM 1572 C CA . LEU A 1 215 ? -5.198 -7.689 5.473 1.00 96.12 215 LEU A CA 1
ATOM 1573 C C . LEU A 1 215 ? -5.869 -8.991 5.024 1.00 96.12 215 LEU A C 1
ATOM 1575 O O . LEU A 1 215 ? -5.454 -10.090 5.399 1.00 96.12 215 LEU A O 1
ATOM 1579 N N . CYS A 1 216 ? -6.928 -8.873 4.237 1.00 94.44 216 CYS A N 1
ATOM 1580 C CA . CYS A 1 216 ? -7.647 -10.000 3.668 1.00 94.44 216 CYS A CA 1
ATOM 1581 C C . CYS A 1 216 ? -8.070 -9.684 2.232 1.00 94.44 216 CYS A C 1
ATOM 1583 O O . CYS A 1 216 ? -8.283 -8.530 1.869 1.00 94.44 216 CYS A O 1
ATOM 1585 N N . GLU A 1 217 ? -8.283 -10.738 1.456 1.00 91.69 217 GLU A N 1
ATOM 1586 C CA . GLU A 1 217 ? -8.904 -10.690 0.138 1.00 91.69 217 GLU A CA 1
ATOM 1587 C C . GLU A 1 217 ? -10.217 -11.468 0.166 1.00 91.69 217 GLU A C 1
ATOM 1589 O O . GLU A 1 217 ? -10.279 -12.593 0.669 1.00 91.69 217 GLU A O 1
ATOM 1594 N N . ASP A 1 218 ? -11.271 -10.868 -0.378 1.00 88.12 218 ASP A N 1
ATOM 1595 C CA . ASP A 1 218 ? -12.588 -11.477 -0.514 1.00 88.12 218 ASP A CA 1
ATOM 1596 C C . ASP A 1 218 ? -12.943 -11.659 -1.994 1.00 88.12 218 ASP A C 1
ATOM 1598 O O . ASP A 1 218 ? -13.279 -10.704 -2.699 1.00 88.12 218 ASP A O 1
ATOM 1602 N N . VAL A 1 219 ? -12.899 -12.914 -2.442 1.00 82.31 219 VAL A N 1
ATOM 1603 C CA . VAL A 1 219 ? -13.147 -13.331 -3.831 1.00 82.31 219 VAL A CA 1
ATOM 1604 C C . VAL A 1 219 ? -14.599 -13.765 -4.080 1.00 82.31 219 VAL A C 1
ATOM 1606 O O . VAL A 1 219 ? -14.898 -14.371 -5.106 1.00 82.31 219 VAL A O 1
ATOM 1609 N N . ARG A 1 220 ? -15.540 -13.498 -3.156 1.00 72.56 220 ARG A N 1
ATOM 1610 C CA . ARG A 1 220 ? -16.968 -13.866 -3.334 1.00 72.56 220 ARG A CA 1
ATOM 1611 C C . ARG A 1 220 ? -17.660 -13.117 -4.462 1.00 72.56 220 ARG A C 1
ATOM 1613 O O . ARG A 1 220 ? -18.698 -13.567 -4.940 1.00 72.56 220 ARG A O 1
ATOM 1620 N N . LYS A 1 221 ? -17.164 -11.935 -4.809 1.00 60.31 221 LYS A N 1
ATOM 1621 C CA . LYS A 1 221 ? -17.783 -11.050 -5.792 1.00 60.31 221 LYS A CA 1
ATOM 1622 C C . LYS A 1 221 ? -16.913 -11.018 -7.040 1.00 60.31 221 LYS A C 1
ATOM 1624 O O . LYS A 1 221 ? -15.697 -11.104 -6.938 1.00 60.31 221 LYS A O 1
ATOM 1629 N N . ASN A 1 222 ? -17.534 -10.770 -8.194 1.00 57.34 222 ASN A N 1
ATOM 1630 C CA . ASN A 1 222 ? -16.847 -10.514 -9.470 1.00 57.34 222 ASN A CA 1
ATOM 1631 C C . ASN A 1 222 ? -15.878 -9.309 -9.414 1.00 57.34 222 ASN A C 1
ATOM 1633 O O . ASN A 1 222 ? -15.209 -9.020 -10.397 1.00 57.34 222 ASN A O 1
ATOM 1637 N N . ASN A 1 223 ? -15.824 -8.606 -8.279 1.00 64.56 223 ASN A N 1
ATOM 1638 C CA . ASN A 1 223 ? -14.830 -7.605 -7.946 1.00 64.56 223 ASN A CA 1
ATOM 1639 C C . ASN A 1 223 ? -14.168 -8.015 -6.620 1.00 64.56 223 ASN A C 1
ATOM 1641 O O . ASN A 1 223 ? -14.869 -8.112 -5.603 1.00 64.56 223 ASN A O 1
ATOM 1645 N N . CYS A 1 224 ? -12.861 -8.293 -6.640 1.00 71.69 224 CYS A N 1
ATOM 1646 C CA . CYS A 1 224 ? -12.100 -8.648 -5.442 1.00 71.69 224 CYS A CA 1
ATOM 1647 C C . CYS A 1 224 ? -12.225 -7.503 -4.429 1.00 71.69 224 CYS A C 1
ATOM 1649 O O . CYS A 1 224 ? -11.941 -6.352 -4.757 1.00 71.69 224 CYS A O 1
ATOM 1651 N N . GLN A 1 225 ? -12.714 -7.789 -3.221 1.00 86.69 225 GLN A N 1
ATOM 1652 C CA . GLN A 1 225 ? -12.725 -6.791 -2.151 1.00 86.69 225 GLN A CA 1
ATOM 1653 C C . GLN A 1 225 ? -11.495 -6.981 -1.270 1.00 86.69 225 GLN A C 1
ATOM 1655 O O . GLN A 1 225 ? -11.081 -8.110 -1.014 1.00 86.69 225 GLN A O 1
ATOM 1660 N N . TYR A 1 226 ? -10.973 -5.873 -0.752 1.00 93.50 226 TYR A N 1
ATOM 1661 C CA . TYR A 1 226 ? -9.779 -5.834 0.090 1.00 93.50 226 TYR A CA 1
ATOM 1662 C C . TYR A 1 226 ? -10.144 -5.437 1.534 1.00 93.50 226 TYR A C 1
ATOM 1664 O O . TYR A 1 226 ? -9.857 -4.318 1.966 1.00 93.50 226 TYR A O 1
ATOM 1672 N N . PRO A 1 227 ? -10.881 -6.281 2.287 1.00 94.06 227 PRO A N 1
ATOM 1673 C CA . PRO A 1 227 ? -11.257 -5.960 3.656 1.00 94.06 227 PRO A CA 1
ATOM 1674 C C . PRO A 1 227 ? -10.055 -6.024 4.603 1.00 94.06 227 PRO A C 1
ATOM 1676 O O . PRO A 1 227 ? -9.142 -6.833 4.447 1.00 94.06 227 PRO A O 1
ATOM 1679 N N . ILE A 1 228 ? -10.107 -5.215 5.661 1.00 95.50 228 ILE A N 1
ATOM 1680 C CA . ILE A 1 228 ? -9.161 -5.290 6.778 1.00 95.50 228 ILE A CA 1
ATOM 1681 C C . ILE A 1 228 ? -9.915 -5.580 8.070 1.00 95.50 228 ILE A C 1
ATOM 1683 O O . ILE A 1 228 ? -10.981 -5.005 8.325 1.00 95.50 228 ILE A O 1
ATOM 1687 N N . TYR A 1 229 ? -9.369 -6.457 8.905 1.00 95.88 229 TYR A N 1
ATOM 1688 C CA . TYR A 1 229 ? -9.960 -6.833 10.185 1.00 95.88 229 TYR A CA 1
ATOM 1689 C C . TYR A 1 229 ? -8.979 -6.578 11.324 1.00 95.88 229 TYR A C 1
ATOM 1691 O O . TYR A 1 229 ? -7.812 -6.929 11.221 1.00 95.88 229 TYR A O 1
ATOM 1699 N N . CYS A 1 230 ? -9.436 -5.976 12.425 1.00 96.69 230 CYS A N 1
ATOM 1700 C CA . CYS A 1 230 ? -8.596 -5.877 13.617 1.00 96.69 230 CYS A CA 1
ATOM 1701 C C . CYS A 1 230 ? -8.423 -7.257 14.271 1.00 96.69 230 CYS A C 1
ATOM 1703 O O . CYS A 1 230 ? -9.169 -8.194 13.979 1.00 96.69 230 CYS A O 1
ATOM 1705 N N . GLU A 1 231 ? -7.483 -7.377 15.208 1.00 93.81 231 GLU A N 1
ATOM 1706 C CA . GLU A 1 231 ? -7.195 -8.645 15.895 1.00 93.81 231 GLU A CA 1
ATOM 1707 C C . GLU A 1 231 ? -8.420 -9.276 16.570 1.00 93.81 231 GLU A C 1
ATOM 1709 O O . GLU A 1 231 ? -8.570 -10.495 16.560 1.00 93.81 231 GLU A O 1
ATOM 1714 N N . GLN A 1 232 ? -9.325 -8.446 17.099 1.00 94.75 232 GLN A N 1
ATOM 1715 C CA . GLN A 1 232 ? -10.553 -8.887 17.775 1.00 94.75 232 GLN A CA 1
ATOM 1716 C C . GLN A 1 232 ? -11.650 -9.342 16.804 1.00 94.75 232 GLN A C 1
ATOM 1718 O O . GLN A 1 232 ? -12.613 -9.991 17.202 1.00 94.75 232 GLN A O 1
ATOM 1723 N N . HIS A 1 233 ? -11.520 -8.998 15.524 1.00 94.62 233 HIS A N 1
ATOM 1724 C CA . HIS A 1 233 ? -12.522 -9.250 14.495 1.00 94.62 233 HIS A CA 1
ATOM 1725 C C . HIS A 1 233 ? -11.972 -10.078 13.333 1.00 94.62 233 HIS A C 1
ATOM 1727 O O . HIS A 1 233 ? -12.513 -9.997 12.229 1.00 94.62 233 HIS A O 1
ATOM 1733 N N . ARG A 1 234 ? -10.912 -10.873 13.555 1.00 90.19 234 ARG A N 1
ATOM 1734 C CA . ARG A 1 234 ? -10.378 -11.760 12.514 1.00 90.19 234 ARG A CA 1
ATOM 1735 C C . ARG A 1 234 ? -11.509 -12.619 11.925 1.00 90.19 234 ARG A C 1
ATOM 1737 O O . ARG A 1 234 ? -12.267 -13.236 12.682 1.00 90.19 234 ARG A O 1
ATOM 1744 N N . PRO A 1 235 ? -11.670 -12.640 10.592 1.00 86.31 235 PRO A N 1
ATOM 1745 C CA . PRO A 1 235 ? -12.765 -13.356 9.969 1.00 86.31 235 PRO A CA 1
ATOM 1746 C C . PRO A 1 235 ? -12.530 -14.862 10.087 1.00 86.31 235 PRO A C 1
ATOM 1748 O O . PRO A 1 235 ? -11.397 -15.335 10.174 1.00 86.31 235 PRO A O 1
ATOM 1751 N N . LYS A 1 236 ? -13.610 -15.643 10.019 1.00 84.81 236 LYS A N 1
ATOM 1752 C CA . LYS A 1 236 ? -13.474 -17.080 9.767 1.00 84.81 236 LYS A CA 1
ATOM 1753 C C . LYS A 1 236 ? -12.984 -17.265 8.335 1.00 84.81 236 LYS A C 1
ATOM 1755 O O . LYS A 1 236 ? -13.676 -16.866 7.395 1.00 84.81 236 LYS A O 1
ATOM 1760 N N . LEU A 1 237 ? -11.804 -17.860 8.187 1.00 84.06 237 LEU A N 1
ATOM 1761 C CA . LEU A 1 237 ? -11.237 -18.171 6.880 1.00 84.06 237 LEU A CA 1
ATOM 1762 C C . LEU A 1 237 ? -12.156 -19.139 6.135 1.00 84.06 237 LEU A C 1
ATOM 1764 O O . LEU A 1 237 ? -12.781 -20.024 6.722 1.00 84.06 237 LEU A O 1
ATOM 1768 N N . SER A 1 238 ? -12.269 -18.941 4.830 1.00 82.88 238 SER A N 1
ATOM 1769 C CA . SER A 1 238 ? -13.066 -19.797 3.956 1.00 82.88 238 SER A CA 1
ATOM 1770 C C . SER A 1 238 ? -12.450 -19.808 2.566 1.00 82.88 238 SER A C 1
ATOM 1772 O O . SER A 1 238 ? -11.562 -19.011 2.279 1.00 82.88 238 SER A O 1
ATOM 1774 N N . LYS A 1 239 ? -12.986 -20.632 1.660 1.00 79.44 239 LYS A N 1
ATOM 1775 C CA . LYS A 1 239 ? -12.570 -20.628 0.248 1.00 79.44 239 LYS A CA 1
ATOM 1776 C C . LYS A 1 239 ? -12.687 -19.263 -0.443 1.00 79.44 239 LYS A C 1
ATOM 1778 O O . LYS A 1 239 ? -12.144 -19.098 -1.526 1.00 79.44 239 LYS A O 1
ATOM 1783 N N . PHE A 1 240 ? -13.406 -18.313 0.157 1.00 83.75 240 PHE A N 1
ATOM 1784 C CA . PHE A 1 240 ? -13.593 -16.996 -0.426 1.00 83.75 240 PHE A CA 1
ATOM 1785 C C . PHE A 1 240 ? -12.963 -15.834 0.339 1.00 83.75 240 PHE A C 1
ATOM 1787 O O . PHE A 1 240 ? -12.837 -14.765 -0.238 1.00 83.75 240 PHE A O 1
ATOM 1794 N N . ILE A 1 241 ? -12.614 -16.012 1.616 1.00 87.38 241 ILE A N 1
ATOM 1795 C CA . ILE A 1 241 ? -11.904 -14.990 2.392 1.00 87.38 241 ILE A CA 1
ATOM 1796 C C . ILE A 1 241 ? -10.535 -15.559 2.708 1.00 87.38 241 ILE A C 1
ATOM 1798 O O . ILE A 1 241 ? -10.428 -16.481 3.524 1.00 87.38 241 ILE A O 1
ATOM 1802 N N . ARG A 1 242 ? -9.512 -14.999 2.071 1.00 89.00 242 ARG A N 1
ATOM 1803 C CA . ARG A 1 242 ? -8.116 -15.327 2.336 1.00 89.00 242 ARG A CA 1
ATOM 1804 C C . ARG A 1 242 ? -7.522 -14.257 3.230 1.00 89.00 242 ARG A C 1
ATOM 1806 O O . ARG A 1 242 ? -7.654 -13.073 2.943 1.00 89.00 242 ARG A O 1
ATOM 1813 N N . GLN A 1 243 ? -6.877 -14.677 4.309 1.00 91.31 243 GLN A N 1
ATOM 1814 C CA . GLN A 1 243 ? -6.052 -13.781 5.104 1.00 91.31 243 GLN A CA 1
ATOM 1815 C C . GLN A 1 243 ? -4.685 -13.672 4.444 1.00 91.31 243 GLN A C 1
ATOM 1817 O O . GLN A 1 243 ? -4.079 -14.686 4.102 1.00 91.31 243 GLN A O 1
ATOM 1822 N N . ILE A 1 244 ? -4.225 -12.441 4.272 1.00 92.19 244 ILE A N 1
ATOM 1823 C CA . ILE A 1 244 ? -2.896 -12.151 3.759 1.00 92.19 244 ILE A CA 1
ATOM 1824 C C . ILE A 1 244 ? -1.907 -12.279 4.913 1.00 92.19 244 ILE A C 1
ATOM 1826 O O . ILE A 1 244 ? -2.148 -11.771 6.015 1.00 92.19 244 ILE A O 1
ATOM 1830 N N . GLN A 1 245 ? -0.816 -13.002 4.668 1.00 90.00 245 GLN A N 1
ATOM 1831 C CA . GLN A 1 245 ? 0.226 -13.202 5.667 1.00 90.00 245 GLN A CA 1
ATOM 1832 C C . GLN A 1 245 ? 0.880 -11.873 6.049 1.00 90.00 245 GLN A C 1
ATOM 1834 O O . GLN A 1 245 ? 0.833 -10.888 5.311 1.00 90.00 245 GLN A O 1
ATOM 1839 N N . ALA A 1 246 ? 1.478 -11.836 7.238 1.00 90.38 246 ALA A N 1
ATOM 1840 C CA . ALA A 1 246 ? 2.192 -10.653 7.678 1.00 90.38 246 ALA A CA 1
ATOM 1841 C C . ALA A 1 246 ? 3.399 -10.398 6.766 1.00 90.38 246 ALA A C 1
ATOM 1843 O O . ALA A 1 246 ? 4.250 -11.268 6.617 1.00 90.38 246 ALA A O 1
ATOM 1844 N N . PHE A 1 247 ? 3.497 -9.198 6.195 1.00 86.56 247 PHE A N 1
ATOM 1845 C CA . PHE A 1 247 ? 4.669 -8.812 5.411 1.00 86.56 247 PHE A CA 1
ATOM 1846 C C . PHE A 1 247 ? 5.636 -8.003 6.267 1.00 86.56 247 PHE A C 1
ATOM 1848 O O . PHE A 1 247 ? 5.310 -6.890 6.692 1.00 86.56 247 PHE A O 1
ATOM 1855 N N . GLN A 1 248 ? 6.831 -8.539 6.505 1.00 78.50 248 GLN A N 1
ATOM 1856 C CA . GLN A 1 248 ? 7.883 -7.834 7.229 1.00 78.50 248 GLN A CA 1
ATOM 1857 C C . GLN A 1 248 ? 9.044 -7.497 6.298 1.00 78.50 248 GLN A C 1
ATOM 1859 O O . GLN A 1 248 ? 9.615 -8.358 5.635 1.00 78.50 248 GLN A O 1
ATOM 1864 N N . TYR A 1 249 ? 9.422 -6.222 6.285 1.00 72.38 249 TYR A N 1
ATOM 1865 C CA . TYR A 1 249 ? 10.651 -5.781 5.640 1.00 72.38 249 TYR A CA 1
ATOM 1866 C C . TYR A 1 249 ? 11.819 -6.110 6.577 1.00 72.38 249 TYR A C 1
ATOM 1868 O O . TYR A 1 249 ? 11.949 -5.497 7.638 1.00 72.38 249 TYR A O 1
ATOM 1876 N N . SER A 1 250 ? 12.648 -7.092 6.218 1.00 62.38 250 SER A N 1
ATOM 1877 C CA . SER A 1 250 ? 13.827 -7.443 7.019 1.00 62.38 250 SER A CA 1
ATOM 1878 C C . SER A 1 250 ? 14.930 -6.385 6.869 1.00 62.38 250 SER A C 1
ATOM 1880 O O . SER A 1 250 ? 15.215 -5.957 5.750 1.00 62.38 250 SER A O 1
ATOM 1882 N N . PRO A 1 251 ? 15.636 -6.001 7.946 1.00 54.78 251 PRO A N 1
ATOM 1883 C CA . PRO A 1 251 ? 16.850 -5.186 7.850 1.00 54.78 251 PRO A CA 1
ATOM 1884 C C . PRO A 1 251 ? 17.958 -5.848 7.012 1.00 54.78 251 PRO A C 1
ATOM 1886 O O . PRO A 1 251 ? 18.749 -5.150 6.382 1.00 54.78 251 PRO A O 1
ATOM 1889 N N . ASN A 1 252 ? 17.980 -7.186 6.955 1.00 58.53 252 ASN A N 1
ATOM 1890 C CA . ASN A 1 252 ? 18.907 -7.965 6.127 1.00 58.53 252 ASN A CA 1
ATOM 1891 C C . ASN A 1 252 ? 18.376 -8.211 4.706 1.00 58.53 252 ASN A C 1
ATOM 1893 O O . ASN A 1 252 ? 19.054 -8.858 3.908 1.00 58.53 252 ASN A O 1
ATOM 1897 N N . ALA A 1 253 ? 17.195 -7.675 4.364 1.00 58.94 253 ALA A N 1
ATOM 1898 C CA . ALA A 1 253 ? 16.530 -7.933 3.089 1.00 58.94 253 ALA A CA 1
ATOM 1899 C C . ALA A 1 253 ? 17.407 -7.597 1.883 1.00 58.94 253 ALA A C 1
ATOM 1901 O O . ALA A 1 253 ? 17.266 -8.239 0.859 1.00 58.94 253 ALA A O 1
ATOM 1902 N N . LEU A 1 254 ? 18.336 -6.640 1.975 1.00 61.31 254 LEU A N 1
ATOM 1903 C CA . LEU A 1 254 ? 19.222 -6.323 0.850 1.00 61.31 254 LEU A CA 1
ATOM 1904 C C . LEU A 1 254 ? 20.136 -7.495 0.466 1.00 61.31 254 LEU A C 1
ATOM 1906 O O . LEU A 1 254 ? 20.296 -7.768 -0.721 1.00 61.31 254 LEU A O 1
ATOM 1910 N N . VAL A 1 255 ? 20.699 -8.200 1.454 1.00 59.25 255 VAL A N 1
ATOM 1911 C CA . VAL A 1 255 ? 21.585 -9.351 1.215 1.00 59.25 255 VAL A CA 1
ATOM 1912 C C . VAL A 1 255 ? 20.770 -10.540 0.711 1.00 59.25 255 VAL A C 1
ATOM 1914 O O . VAL A 1 255 ? 21.117 -11.126 -0.314 1.00 59.25 255 VAL A O 1
ATOM 1917 N N . SER A 1 256 ? 19.644 -10.831 1.368 1.00 62.06 256 SER A N 1
ATOM 1918 C CA . SER A 1 256 ? 18.737 -11.911 0.968 1.00 62.06 256 SER A CA 1
ATOM 1919 C C . SER A 1 256 ? 18.163 -11.687 -0.433 1.00 62.06 256 SER A C 1
ATOM 1921 O O . SER A 1 256 ? 18.142 -12.601 -1.248 1.00 62.06 256 SER A O 1
ATOM 1923 N N . MET A 1 257 ? 17.779 -10.456 -0.776 1.00 65.00 257 MET A N 1
ATOM 1924 C CA . MET A 1 257 ? 17.254 -10.123 -2.103 1.00 65.00 257 MET A CA 1
ATOM 1925 C C . MET A 1 257 ? 18.306 -10.282 -3.195 1.00 65.00 257 MET A C 1
ATOM 1927 O O . MET A 1 257 ? 17.981 -10.731 -4.290 1.00 65.00 257 MET A O 1
ATOM 1931 N N . GLU A 1 258 ? 19.570 -9.947 -2.927 1.00 66.88 258 GLU A N 1
ATOM 1932 C CA . GLU A 1 258 ? 20.632 -10.160 -3.909 1.00 66.88 258 GLU A CA 1
ATOM 1933 C C . GLU A 1 258 ? 20.898 -11.654 -4.149 1.00 66.88 258 GLU A C 1
ATOM 1935 O O . GLU A 1 258 ? 21.110 -12.064 -5.292 1.00 66.88 258 GLU A O 1
ATOM 1940 N N . GLN A 1 259 ? 20.810 -12.487 -3.108 1.00 63.38 259 GLN A N 1
ATOM 1941 C CA . GLN A 1 259 ? 20.875 -13.947 -3.243 1.00 63.38 259 GLN A CA 1
ATOM 1942 C C . GLN A 1 259 ? 19.681 -14.499 -4.037 1.00 63.38 259 GLN A C 1
ATOM 1944 O O . GLN A 1 259 ? 19.879 -15.269 -4.977 1.00 63.38 259 GLN A O 1
ATOM 1949 N N . ILE A 1 260 ? 18.461 -14.053 -3.727 1.00 67.56 260 ILE A N 1
ATOM 1950 C CA . ILE A 1 260 ? 17.235 -14.490 -4.411 1.00 67.56 260 ILE A CA 1
ATOM 1951 C C . ILE A 1 260 ? 17.263 -14.099 -5.893 1.00 67.56 260 ILE A C 1
ATOM 1953 O O . ILE A 1 260 ? 16.969 -14.923 -6.757 1.00 67.56 260 ILE A O 1
ATOM 1957 N N . LYS A 1 261 ? 17.695 -12.875 -6.217 1.00 70.06 261 LYS A N 1
ATOM 1958 C CA . LYS A 1 261 ? 17.879 -12.439 -7.609 1.00 70.06 261 LYS A CA 1
ATOM 1959 C C . LYS A 1 261 ? 18.841 -13.339 -8.374 1.00 70.06 261 LYS A C 1
ATOM 1961 O O . LYS A 1 261 ? 18.547 -13.720 -9.502 1.00 70.06 261 LYS A O 1
ATOM 1966 N N . ARG A 1 262 ? 19.977 -13.697 -7.764 1.00 67.75 262 ARG A N 1
ATOM 1967 C CA . ARG A 1 262 ? 20.958 -14.608 -8.378 1.00 67.75 262 ARG A CA 1
ATOM 1968 C C . ARG A 1 262 ? 20.355 -15.985 -8.626 1.00 67.75 262 ARG A C 1
ATOM 1970 O O . ARG A 1 262 ? 20.556 -16.542 -9.700 1.00 67.75 262 ARG A O 1
ATOM 1977 N N . GLN A 1 263 ? 19.589 -16.509 -7.671 1.00 63.56 263 GLN A N 1
ATOM 1978 C CA . GLN A 1 263 ? 18.893 -17.782 -7.837 1.00 63.56 263 GLN A CA 1
ATOM 1979 C C . GLN A 1 263 ? 17.861 -17.721 -8.972 1.00 63.56 263 GLN A C 1
ATOM 1981 O O . GLN A 1 263 ? 17.815 -18.629 -9.798 1.00 63.56 263 GLN A O 1
ATOM 1986 N N . HIS A 1 264 ? 17.072 -16.647 -9.059 1.00 68.31 264 HIS A N 1
ATOM 1987 C CA . HIS A 1 264 ? 16.078 -16.477 -10.118 1.00 68.31 264 HIS A CA 1
ATOM 1988 C C . HIS A 1 264 ? 16.719 -16.356 -11.508 1.00 68.31 264 HIS A C 1
ATOM 1990 O O . HIS A 1 264 ? 16.283 -17.023 -12.445 1.00 68.31 264 HIS A O 1
ATOM 1996 N N . LEU A 1 265 ? 17.792 -15.567 -11.639 1.00 68.12 265 LEU A N 1
ATOM 1997 C CA . LEU A 1 265 ? 18.558 -15.457 -12.886 1.00 68.12 265 LEU A CA 1
ATOM 1998 C C . LEU A 1 265 ? 19.135 -16.813 -13.315 1.00 68.12 265 LEU A C 1
ATOM 2000 O O . LEU A 1 265 ? 18.978 -17.201 -14.469 1.00 68.12 265 LEU A O 1
ATOM 2004 N N . TYR A 1 266 ? 19.712 -17.569 -12.378 1.00 62.97 266 TYR A N 1
ATOM 2005 C CA . TYR A 1 266 ? 20.224 -18.917 -12.638 1.00 62.97 266 TYR A CA 1
ATOM 2006 C C . TYR A 1 266 ? 19.137 -19.886 -13.131 1.00 62.97 266 TYR A C 1
ATOM 2008 O O . TYR A 1 266 ? 19.376 -20.689 -14.034 1.00 62.97 266 TYR A O 1
ATOM 2016 N N . LEU A 1 267 ? 17.928 -19.819 -12.565 1.00 65.38 267 LEU A N 1
ATOM 2017 C CA . LEU A 1 267 ? 16.798 -20.631 -13.025 1.00 65.38 267 LEU A CA 1
ATOM 2018 C C . LEU A 1 267 ? 16.345 -20.221 -14.435 1.00 65.38 267 LEU A C 1
ATOM 2020 O O . LEU A 1 267 ? 16.149 -21.094 -15.277 1.00 65.38 267 LEU A O 1
ATOM 2024 N N . LYS A 1 268 ? 16.274 -18.917 -14.727 1.00 64.25 268 LYS A N 1
ATOM 2025 C CA . LYS A 1 268 ? 15.929 -18.392 -16.060 1.00 64.25 268 LYS A CA 1
ATOM 2026 C C . LYS A 1 268 ? 16.937 -18.826 -17.134 1.00 64.25 268 LYS A C 1
ATOM 2028 O O . LYS A 1 268 ? 16.547 -19.155 -18.251 1.00 64.25 268 LYS A O 1
ATOM 2033 N N . GLU A 1 269 ? 18.227 -18.875 -16.799 1.00 68.50 269 GLU A N 1
ATOM 2034 C CA . GLU A 1 269 ? 19.273 -19.401 -17.689 1.00 68.50 269 GLU A CA 1
ATOM 2035 C C . GLU A 1 269 ? 19.090 -20.900 -17.972 1.00 68.50 269 GLU A C 1
ATOM 2037 O O . GLU A 1 269 ? 19.295 -21.339 -19.104 1.00 68.50 269 GLU A O 1
ATOM 2042 N N . LYS A 1 270 ? 18.656 -21.687 -16.981 1.00 62.00 270 LYS A N 1
ATOM 2043 C CA . LYS A 1 270 ? 18.383 -23.125 -17.145 1.00 62.00 270 LYS A CA 1
ATOM 2044 C C . LYS A 1 270 ? 17.094 -23.440 -17.900 1.00 62.00 270 LYS A C 1
ATOM 2046 O O . LYS A 1 270 ? 17.026 -24.484 -18.541 1.00 62.00 270 LYS A O 1
ATOM 2051 N N . GLU A 1 271 ? 16.098 -22.563 -17.833 1.00 57.16 271 GLU A N 1
ATOM 2052 C CA . GLU A 1 271 ? 14.872 -22.655 -18.637 1.00 57.16 271 GLU A CA 1
ATOM 2053 C C . GLU A 1 271 ? 15.080 -22.184 -20.089 1.00 57.16 271 GLU A C 1
ATOM 2055 O O . GLU A 1 271 ? 14.225 -22.414 -20.947 1.00 57.16 271 GLU A O 1
ATOM 2060 N N . SER A 1 272 ? 16.222 -21.557 -20.395 1.00 44.34 272 SER A N 1
ATOM 2061 C CA . SER A 1 272 ? 16.588 -21.189 -21.765 1.00 44.34 272 SER A CA 1
ATOM 2062 C C . SER A 1 272 ? 16.918 -22.432 -22.624 1.00 44.34 272 SER A C 1
ATOM 2064 O O . SER A 1 272 ? 17.339 -23.463 -22.096 1.00 44.34 272 SER A O 1
ATOM 2066 N N . PRO A 1 273 ? 16.733 -22.388 -23.960 1.00 50.88 273 PRO A N 1
ATOM 2067 C CA . PRO A 1 273 ? 16.435 -23.563 -24.794 1.00 50.88 273 PRO A CA 1
ATOM 2068 C C . PRO A 1 273 ? 17.571 -24.568 -25.030 1.00 50.88 273 PRO A C 1
ATOM 2070 O O . PRO A 1 273 ? 17.419 -25.426 -25.897 1.00 50.88 273 PRO A O 1
ATOM 2073 N N . SER A 1 274 ? 18.697 -24.495 -24.317 1.00 50.59 274 SER A N 1
ATOM 2074 C CA . SER A 1 274 ? 19.817 -25.426 -24.528 1.00 50.59 274 SER A CA 1
ATOM 2075 C C . SER A 1 274 ? 19.452 -26.867 -24.160 1.00 50.59 274 SER A C 1
ATOM 2077 O O . SER A 1 274 ? 19.914 -27.806 -24.794 1.00 50.59 274 SER A O 1
ATOM 2079 N N . GLN A 1 275 ? 18.551 -27.063 -23.195 1.00 51.84 275 GLN A N 1
ATOM 2080 C CA . GLN A 1 275 ? 18.066 -28.398 -22.831 1.00 51.84 275 GLN A CA 1
ATOM 2081 C C . GLN A 1 275 ? 16.943 -28.889 -23.762 1.00 51.84 275 GLN A C 1
ATOM 2083 O O . GLN A 1 275 ? 16.775 -30.093 -23.929 1.00 51.84 275 GLN A O 1
ATOM 2088 N N . LEU A 1 276 ? 16.191 -27.988 -24.409 1.00 47.16 276 LEU A N 1
ATOM 2089 C CA . LEU A 1 276 ? 15.162 -28.381 -25.380 1.00 47.16 276 LEU A CA 1
ATOM 2090 C C . LEU A 1 276 ? 15.792 -28.745 -26.733 1.00 47.16 276 LEU A C 1
ATOM 2092 O O . LEU A 1 276 ? 15.342 -29.691 -27.370 1.00 47.16 276 LEU A O 1
ATOM 2096 N N . SER A 1 277 ? 16.859 -28.053 -27.153 1.00 52.41 277 SER A N 1
ATOM 2097 C CA . SER A 1 277 ? 17.593 -28.403 -28.375 1.00 52.41 277 SER A CA 1
ATOM 2098 C C . SER A 1 277 ? 18.262 -29.768 -28.280 1.00 52.41 277 SER A C 1
ATOM 2100 O O . SER A 1 277 ? 18.241 -30.500 -29.262 1.00 52.41 277 SER A O 1
ATOM 2102 N N . ASP A 1 278 ? 18.781 -30.143 -27.109 1.00 53.16 278 ASP A N 1
ATOM 2103 C CA . ASP A 1 278 ? 19.447 -31.434 -26.917 1.00 53.16 278 ASP A CA 1
ATOM 2104 C C . ASP A 1 278 ? 18.441 -32.594 -26.879 1.00 53.16 278 ASP A C 1
ATOM 2106 O O . ASP A 1 278 ? 18.695 -33.640 -27.470 1.00 53.16 278 ASP A O 1
ATOM 2110 N N . PHE A 1 279 ? 17.258 -32.398 -26.283 1.00 50.12 279 PHE A N 1
ATOM 2111 C CA . PHE A 1 279 ? 16.173 -33.388 -26.327 1.00 50.12 279 PHE A CA 1
ATOM 2112 C C . PHE A 1 279 ? 15.544 -33.519 -27.720 1.00 50.12 279 PHE A C 1
ATOM 2114 O O . PHE A 1 279 ? 15.257 -34.631 -28.154 1.00 50.12 279 PHE A O 1
ATOM 2121 N N . VAL A 1 280 ? 15.349 -32.412 -28.446 1.00 57.75 280 VAL A N 1
ATOM 2122 C CA . VAL A 1 280 ? 14.814 -32.441 -29.819 1.00 57.75 280 VAL A CA 1
ATOM 2123 C C . VAL A 1 280 ? 15.848 -33.012 -30.796 1.00 57.75 280 VAL A C 1
ATOM 2125 O O . VAL A 1 280 ? 15.478 -33.772 -31.688 1.00 57.75 280 VAL A O 1
ATOM 2128 N N . ALA A 1 281 ? 17.141 -32.726 -30.609 1.00 57.78 281 ALA A N 1
ATOM 2129 C CA . ALA A 1 281 ? 18.223 -33.326 -31.390 1.00 57.78 281 ALA A CA 1
ATOM 2130 C C . ALA A 1 281 ? 18.402 -34.820 -31.081 1.00 57.78 281 ALA A C 1
ATOM 2132 O O . ALA A 1 281 ? 18.591 -35.605 -32.008 1.00 57.78 281 ALA A O 1
ATOM 2133 N N . ALA A 1 282 ? 18.285 -35.231 -29.814 1.00 56.53 282 ALA A N 1
ATOM 2134 C CA . ALA A 1 282 ? 18.316 -36.639 -29.421 1.00 56.53 282 ALA A CA 1
ATOM 2135 C C . ALA A 1 282 ? 17.104 -37.411 -29.971 1.00 56.53 282 ALA A C 1
ATOM 2137 O O . ALA A 1 282 ? 17.281 -38.475 -30.557 1.00 56.53 282 ALA A O 1
ATOM 2138 N N . ALA A 1 283 ? 15.898 -36.836 -29.891 1.00 54.38 283 ALA A N 1
ATOM 2139 C CA . ALA A 1 283 ? 14.685 -37.429 -30.456 1.00 54.38 283 ALA A CA 1
ATOM 2140 C C . ALA A 1 283 ? 14.724 -37.502 -31.996 1.00 54.38 283 ALA A C 1
ATOM 2142 O O . ALA A 1 283 ? 14.263 -38.479 -32.583 1.00 54.38 283 ALA A O 1
ATOM 2143 N N . ALA A 1 284 ? 15.308 -36.502 -32.666 1.00 56.94 284 ALA A N 1
ATOM 2144 C CA . ALA A 1 284 ? 15.524 -36.526 -34.114 1.00 56.94 284 ALA A CA 1
ATOM 2145 C C . ALA A 1 284 ? 16.588 -37.560 -34.533 1.00 56.94 284 ALA A C 1
ATOM 2147 O O . ALA A 1 284 ? 16.443 -38.197 -35.576 1.00 56.94 284 ALA A O 1
ATOM 2148 N N . ALA A 1 285 ? 17.628 -37.765 -33.718 1.00 61.19 285 ALA A N 1
ATOM 2149 C CA . ALA A 1 285 ? 18.640 -38.796 -33.940 1.00 61.19 285 ALA A CA 1
ATOM 2150 C C . ALA A 1 285 ? 18.088 -40.218 -33.715 1.00 61.19 285 ALA A C 1
ATOM 2152 O O . ALA A 1 285 ? 18.407 -41.120 -34.488 1.00 61.19 285 ALA A O 1
ATOM 2153 N N . GLU A 1 286 ? 17.212 -40.417 -32.724 1.00 57.09 286 GLU A N 1
ATOM 2154 C CA . GLU A 1 286 ? 16.488 -41.682 -32.511 1.00 57.09 286 GLU A CA 1
ATOM 2155 C C . GLU A 1 286 ? 15.489 -41.982 -33.641 1.00 57.09 286 GLU A C 1
ATOM 2157 O O . GLU A 1 286 ? 15.393 -43.123 -34.101 1.00 57.09 286 GLU A O 1
ATOM 2162 N N . ALA A 1 287 ? 14.794 -40.962 -34.157 1.00 54.34 287 ALA A N 1
ATOM 2163 C CA . ALA A 1 287 ? 13.892 -41.110 -35.300 1.00 54.34 287 ALA A CA 1
ATOM 2164 C C . ALA A 1 287 ? 14.640 -41.452 -36.605 1.00 54.34 287 ALA A C 1
ATOM 2166 O O . ALA A 1 287 ? 14.144 -42.239 -37.407 1.00 54.34 287 ALA A O 1
ATOM 2167 N N . ALA A 1 288 ? 15.854 -40.927 -36.804 1.00 55.41 288 ALA A N 1
ATOM 2168 C CA . ALA A 1 288 ? 16.694 -41.255 -37.960 1.00 55.41 288 ALA A CA 1
ATOM 2169 C C . ALA A 1 288 ? 17.336 -42.657 -37.881 1.00 55.41 288 ALA A C 1
ATOM 2171 O O . ALA A 1 288 ? 17.749 -43.202 -38.902 1.00 55.41 288 ALA A O 1
ATOM 2172 N N . ALA A 1 289 ? 17.410 -43.258 -36.688 1.00 55.97 289 ALA A N 1
ATOM 2173 C CA . ALA A 1 289 ? 17.972 -44.594 -36.472 1.00 55.97 289 ALA A CA 1
ATOM 2174 C C . ALA A 1 289 ? 16.952 -45.737 -36.662 1.00 55.97 289 ALA A C 1
ATOM 2176 O O . ALA A 1 289 ? 17.311 -46.908 -36.529 1.00 55.97 289 ALA A O 1
ATOM 2177 N N . SER A 1 290 ? 15.693 -45.418 -36.983 1.00 54.34 290 SER A N 1
ATOM 2178 C CA . SER A 1 290 ? 14.611 -46.390 -37.176 1.00 54.34 290 SER A CA 1
ATOM 2179 C C . SER A 1 290 ? 13.924 -46.234 -38.538 1.00 54.34 290 SER A C 1
ATOM 2181 O O . SER A 1 290 ? 12.714 -46.048 -38.627 1.00 54.34 290 SER A O 1
ATOM 2183 N N . GLU A 1 291 ? 14.680 -46.352 -39.635 1.00 43.09 291 GLU A N 1
ATOM 2184 C CA . GLU A 1 291 ? 14.064 -46.630 -40.940 1.00 43.09 291 GLU A CA 1
ATOM 2185 C C . GLU A 1 291 ? 13.594 -48.098 -41.006 1.00 43.09 291 GLU A C 1
ATOM 2187 O O . GLU A 1 291 ? 14.409 -49.015 -40.862 1.00 43.09 291 GLU A O 1
ATOM 2192 N N . PRO A 1 292 ? 12.301 -48.375 -41.260 1.00 40.03 292 PRO A N 1
ATOM 2193 C CA . PRO A 1 292 ? 11.857 -49.713 -41.603 1.00 40.03 292 PRO A CA 1
ATOM 2194 C C . PRO A 1 292 ? 12.193 -50.006 -43.069 1.00 40.03 292 PRO A C 1
ATOM 2196 O O . PRO A 1 292 ? 11.772 -49.312 -43.994 1.00 40.03 292 PRO A O 1
ATOM 2199 N N . THR A 1 293 ? 12.928 -51.094 -43.279 1.00 39.88 293 THR A N 1
ATOM 2200 C CA . THR A 1 293 ? 13.195 -51.689 -44.588 1.00 39.88 293 THR A CA 1
ATOM 2201 C C . THR A 1 293 ? 11.886 -52.050 -45.298 1.00 39.88 293 THR A C 1
ATOM 2203 O O . THR A 1 293 ? 11.146 -52.923 -44.839 1.00 39.88 293 THR A O 1
ATOM 2206 N N . LEU A 1 294 ? 11.616 -51.408 -46.436 1.00 38.12 294 LEU A N 1
ATOM 2207 C CA . LEU A 1 294 ? 10.552 -51.787 -47.371 1.00 38.12 294 LEU A CA 1
ATOM 2208 C C . LEU A 1 294 ? 10.849 -53.165 -47.994 1.00 38.12 294 LEU A C 1
ATOM 2210 O O . LEU A 1 294 ? 11.966 -53.369 -48.478 1.00 38.12 294 LEU A O 1
ATOM 2214 N N . PRO A 1 295 ? 9.885 -54.102 -48.070 1.00 35.38 295 PRO A N 1
ATOM 2215 C CA . PRO A 1 295 ? 10.045 -55.269 -48.917 1.00 35.38 295 PRO A CA 1
ATOM 2216 C C . PRO A 1 295 ? 9.760 -54.901 -50.378 1.00 35.38 295 PRO A C 1
ATOM 2218 O O . PRO A 1 295 ? 8.784 -54.228 -50.713 1.00 35.38 295 PRO A O 1
ATOM 2221 N N . SER A 1 296 ? 10.637 -55.384 -51.249 1.00 39.75 296 SER A N 1
ATOM 2222 C CA . SER A 1 296 ? 10.521 -55.354 -52.700 1.00 39.75 296 SER A CA 1
ATOM 2223 C C . SER A 1 296 ? 9.227 -56.023 -53.170 1.00 39.75 296 SER A C 1
ATOM 2225 O O . SER A 1 296 ? 8.860 -57.106 -52.717 1.00 39.75 296 SER A O 1
ATOM 2227 N N . SER A 1 297 ? 8.532 -55.392 -54.116 1.00 34.28 297 SER A N 1
ATOM 2228 C CA . SER A 1 297 ? 7.459 -56.038 -54.869 1.00 34.28 297 SER A CA 1
ATOM 2229 C C . SER A 1 297 ? 7.610 -55.775 -56.359 1.00 34.28 297 SER A C 1
ATOM 2231 O O . SER A 1 297 ? 7.951 -54.688 -56.817 1.00 34.28 297 SER A O 1
ATOM 2233 N N . SER A 1 298 ? 7.420 -56.880 -57.058 1.00 34.97 298 SER A N 1
ATOM 2234 C CA . SER A 1 298 ? 7.652 -57.211 -58.451 1.00 34.97 298 SER A CA 1
ATOM 2235 C C . SER A 1 298 ? 6.946 -56.323 -59.472 1.00 34.97 298 SER A C 1
ATOM 2237 O O . SER A 1 298 ? 5.822 -55.868 -59.289 1.00 34.97 298 SER A O 1
ATOM 2239 N N . THR A 1 299 ? 7.630 -56.206 -60.604 1.00 40.19 299 THR A N 1
ATOM 2240 C CA . THR A 1 299 ? 7.166 -55.805 -61.933 1.00 40.19 299 THR A CA 1
ATOM 2241 C C . THR A 1 299 ? 5.805 -56.385 -62.320 1.00 40.19 299 THR A C 1
ATOM 2243 O O . THR A 1 299 ? 5.659 -57.602 -62.274 1.00 40.19 299 THR A O 1
ATOM 2246 N N . LEU A 1 300 ? 4.904 -55.550 -62.847 1.00 31.77 300 LEU A N 1
ATOM 2247 C CA . LEU A 1 300 ? 4.027 -55.872 -63.980 1.00 31.77 300 LEU A CA 1
ATOM 2248 C C . LEU A 1 300 ? 3.657 -54.573 -64.721 1.00 31.77 300 LEU A C 1
ATOM 2250 O O . LEU A 1 300 ? 3.413 -53.536 -64.111 1.00 31.77 300 LEU A O 1
ATOM 2254 N N . SER A 1 301 ? 3.684 -54.651 -66.046 1.00 35.06 301 SER A N 1
ATOM 2255 C CA . SER A 1 301 ? 3.526 -53.579 -67.033 1.00 35.06 301 SER A CA 1
ATOM 2256 C C . SER A 1 301 ? 2.269 -53.795 -67.892 1.00 35.06 301 SER A C 1
ATOM 2258 O O . SER A 1 301 ? 1.882 -54.953 -68.045 1.00 35.06 301 SER A O 1
ATOM 2260 N N . LEU A 1 302 ? 1.796 -52.713 -68.548 1.00 36.03 302 LEU A N 1
ATOM 2261 C CA . LEU A 1 302 ? 0.840 -52.646 -69.690 1.00 36.03 302 LEU A CA 1
ATOM 2262 C C . LEU A 1 302 ? -0.652 -52.831 -69.294 1.00 36.03 302 LEU A C 1
ATOM 2264 O O . LEU A 1 302 ? -0.947 -53.659 -68.443 1.00 36.03 302 LEU A O 1
ATOM 2268 N N . ASP A 1 303 ? -1.672 -52.117 -69.796 1.00 35.94 303 ASP A N 1
ATOM 2269 C CA . ASP A 1 303 ? -1.847 -51.201 -70.938 1.00 35.94 303 ASP A CA 1
ATOM 2270 C C . ASP A 1 303 ? -3.092 -50.293 -70.744 1.00 35.94 303 ASP A C 1
ATOM 2272 O O . ASP A 1 303 ? -3.995 -50.611 -69.971 1.00 35.9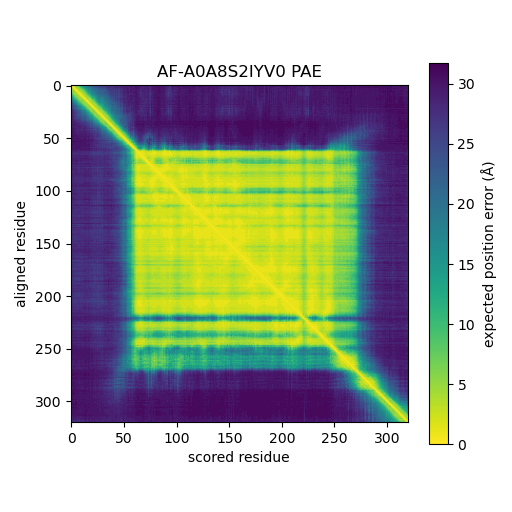4 303 ASP A O 1
ATOM 2276 N N . ASP A 1 304 ? -3.092 -49.178 -71.487 1.00 35.28 304 ASP A N 1
ATOM 2277 C CA . ASP A 1 304 ? -4.183 -48.430 -72.144 1.00 35.28 304 ASP A CA 1
ATOM 2278 C C . ASP A 1 304 ? -5.640 -48.471 -71.618 1.00 35.28 304 ASP A C 1
ATOM 2280 O O . ASP A 1 304 ? -6.298 -49.507 -71.563 1.00 35.28 304 ASP A O 1
ATOM 2284 N N . THR A 1 305 ? -6.263 -47.292 -71.467 1.00 34.66 305 THR A N 1
ATOM 2285 C CA . THR A 1 305 ? -7.173 -46.661 -72.465 1.00 34.66 305 THR A CA 1
ATOM 2286 C C . THR A 1 305 ? -8.206 -45.724 -71.789 1.00 34.66 305 THR A C 1
ATOM 2288 O O . THR A 1 305 ? -8.850 -46.083 -70.812 1.00 34.66 305 THR A O 1
ATOM 2291 N N . TYR A 1 306 ? -8.475 -44.591 -72.455 1.00 33.00 306 TYR A N 1
ATOM 2292 C CA . TYR A 1 306 ? -9.816 -44.018 -72.704 1.00 33.00 306 TYR A CA 1
ATOM 2293 C C . TYR A 1 306 ? -10.316 -42.792 -71.896 1.00 33.00 306 TYR A C 1
ATOM 2295 O O . TYR A 1 306 ? -10.876 -42.884 -70.813 1.00 33.00 306 TYR A O 1
ATOM 2303 N N . ASN A 1 307 ? -10.214 -41.660 -72.606 1.00 34.25 307 ASN A N 1
ATOM 2304 C CA . ASN A 1 307 ? -11.177 -40.572 -72.842 1.00 34.25 307 ASN A CA 1
ATOM 2305 C C . ASN A 1 307 ? -11.607 -39.527 -71.792 1.00 34.25 307 ASN A C 1
ATOM 2307 O O . ASN A 1 307 ? -12.246 -39.785 -70.780 1.00 34.25 307 ASN A O 1
ATOM 2311 N N . GLN A 1 308 ? -11.376 -38.292 -72.253 1.00 38.12 308 GLN A N 1
ATOM 2312 C CA . GLN A 1 308 ? -12.066 -37.017 -72.040 1.00 38.12 308 GLN A CA 1
ATOM 2313 C C . GLN A 1 308 ? -13.601 -37.104 -72.052 1.00 38.12 308 GLN A C 1
ATOM 2315 O O . GLN A 1 308 ? -14.135 -37.830 -72.887 1.00 38.12 308 GLN A O 1
ATOM 2320 N N . THR A 1 309 ? -14.288 -36.253 -71.270 1.00 35.66 309 THR A N 1
ATOM 2321 C CA . THR A 1 309 ? -15.305 -35.237 -71.695 1.00 35.66 309 THR A CA 1
ATOM 2322 C C . THR A 1 309 ? -15.891 -34.541 -70.438 1.00 35.66 309 THR A C 1
ATOM 2324 O O . THR A 1 309 ? -16.302 -35.223 -69.511 1.00 35.66 309 THR A O 1
ATOM 2327 N N . THR A 1 310 ? -15.651 -33.238 -70.202 1.00 35.12 310 THR A N 1
ATOM 2328 C CA . THR A 1 310 ? -16.444 -32.017 -70.547 1.00 35.12 310 THR A CA 1
ATOM 2329 C C . THR A 1 310 ? -17.333 -31.472 -69.411 1.00 35.12 310 THR A C 1
ATOM 2331 O O . THR A 1 310 ? -18.133 -32.230 -68.886 1.00 35.12 310 THR A O 1
ATOM 2334 N N . THR A 1 311 ? -17.158 -30.163 -69.111 1.00 33.59 311 THR A N 1
ATOM 2335 C CA . THR A 1 311 ? -18.155 -29.058 -68.910 1.00 33.59 311 THR A CA 1
ATOM 2336 C C . THR A 1 311 ? -19.394 -29.312 -68.019 1.00 33.59 311 THR A C 1
ATOM 2338 O O . THR A 1 311 ? -19.961 -30.386 -68.080 1.00 33.59 311 THR A O 1
ATOM 2341 N N . SER A 1 312 ? -19.973 -28.406 -67.223 1.00 33.97 312 SER A N 1
ATOM 2342 C CA . SER A 1 312 ? -20.069 -26.934 -67.167 1.00 33.97 312 SER A CA 1
ATOM 2343 C C . SER A 1 312 ? -20.805 -26.522 -65.864 1.00 33.97 312 SER A C 1
ATOM 2345 O O . SER A 1 312 ? -21.279 -27.384 -65.127 1.00 33.97 312 SER A O 1
ATOM 2347 N N . ASP A 1 313 ? -20.936 -25.202 -65.675 1.00 40.53 313 ASP A N 1
ATOM 2348 C CA . ASP A 1 313 ? -21.947 -24.447 -64.899 1.00 40.53 313 ASP A CA 1
ATOM 2349 C C . ASP A 1 313 ? -21.637 -24.168 -63.415 1.00 40.53 313 ASP A C 1
ATOM 2351 O O . ASP A 1 313 ? -21.549 -25.071 -62.591 1.00 40.53 313 ASP A O 1
ATOM 2355 N N . GLU A 1 314 ? -21.225 -22.957 -63.011 1.00 38.97 314 GLU A N 1
ATOM 2356 C CA . GLU A 1 314 ? -21.888 -21.627 -62.979 1.00 38.97 314 GLU A CA 1
ATOM 2357 C C . GLU A 1 314 ? -23.092 -21.482 -62.025 1.00 38.97 314 GLU A C 1
ATOM 2359 O O . GLU A 1 314 ? -24.113 -22.137 -62.182 1.00 38.97 314 GLU A O 1
ATOM 2364 N N . GLN A 1 315 ? -22.954 -20.467 -61.146 1.00 39.50 315 GLN A N 1
ATOM 2365 C CA . GLN A 1 315 ? -23.998 -19.656 -60.488 1.00 39.50 315 GLN A CA 1
ATOM 2366 C C . GLN A 1 315 ? -24.827 -20.351 -59.380 1.00 39.50 315 GLN A C 1
ATOM 2368 O O . GLN A 1 315 ? -25.102 -21.535 -59.430 1.00 39.50 315 GLN A O 1
ATOM 2373 N N . GLN A 1 316 ? -25.289 -19.711 -58.304 1.00 42.94 316 GLN A N 1
ATOM 2374 C CA . GLN A 1 316 ? -25.252 -18.334 -57.808 1.00 42.94 316 GLN A CA 1
ATOM 2375 C C . GLN A 1 316 ? -25.668 -18.373 -56.324 1.00 42.94 316 GLN A C 1
ATOM 2377 O O . GLN A 1 316 ? -26.323 -19.307 -55.864 1.00 42.94 316 GLN A O 1
ATOM 2382 N N . THR A 1 317 ? -25.299 -17.331 -55.588 1.00 47.28 317 THR A N 1
ATOM 2383 C CA . THR A 1 317 ? -25.777 -17.001 -54.239 1.00 47.28 317 THR A CA 1
ATOM 2384 C C . THR A 1 317 ? -27.280 -16.676 -54.218 1.00 47.28 317 THR A C 1
ATOM 2386 O O . THR A 1 317 ? -27.885 -16.425 -55.261 1.00 47.28 317 THR A O 1
ATOM 2389 N N . PRO A 1 318 ? -27.883 -16.571 -53.021 1.00 55.50 318 PRO A N 1
ATOM 2390 C CA . PRO A 1 318 ? -28.364 -15.235 -52.679 1.00 55.50 318 PRO A CA 1
ATOM 2391 C C . PRO A 1 318 ? -28.090 -14.822 -51.230 1.00 55.50 318 PRO A C 1
ATOM 2393 O O . PRO A 1 318 ? -28.042 -15.626 -50.303 1.00 55.50 318 PRO A O 1
ATOM 2396 N N . VAL A 1 319 ? -27.933 -13.510 -51.085 1.00 51.41 319 VAL A N 1
ATOM 2397 C CA . VAL A 1 319 ? -27.939 -12.747 -49.839 1.00 51.41 319 VAL A CA 1
ATOM 2398 C C . VAL A 1 319 ? -29.389 -12.426 -49.478 1.00 51.41 319 VAL A C 1
ATOM 2400 O O . VAL A 1 319 ? -30.135 -11.941 -50.331 1.00 51.41 319 VAL A O 1
ATOM 2403 N N . SER A 1 320 ? -29.761 -12.634 -48.218 1.00 56.09 320 SER A N 1
ATOM 2404 C CA . SER A 1 320 ? -30.692 -11.807 -47.433 1.00 56.09 320 SER A CA 1
ATOM 2405 C C . SER A 1 320 ? -30.433 -12.072 -45.958 1.00 56.09 320 SER A C 1
ATOM 2407 O O . SER A 1 320 ? -30.350 -13.268 -45.601 1.00 56.09 320 SER A O 1
#

Mean predicted aligned error: 17.2 Å

Foldseek 3Di:
DDDDDDDDDDDDDDDDDDDDDDDDDDDDDDDDDDDDDDDDDDDDPDPDDPDDDDDPPPPLQAQALQQQDNDADPVWGFDAAPQDVALHTHTCLLQLPPDDDPDGDHAPCSVVVNLQFAAQAARDSHYHWAAAPVRGIHHSNQQQQQVQWAAPDNNNSDDIYDPRPDPVQAQDFQPLCVVVVHDSCRRRGHGWDFAPDPPGPHIHRSLSQLQVQQWKWFQPDPDIHIGGHDPVGRDDDDPGIGGRDHRDDDPCSVVSVVVVVVVVVVVVVVPPCPVVCVVVVVVVVVVVVDDDDDDDDDDDDDDDDDDDDDDDDDDDDDDD

Organism: NCBI:txid392030

Secondary structure (DSSP, 8-state):
-------------------------------------------------------TT-----S-TTT-----BTTB-EEE--STT---EEEHHHHT-S---SS----HHHHTT-TTPPBSS-S--SS-EEEBTTS-EEEHHHHHHSTT-EEEETTTTEEEE-TT--GGGBT---HHHHHTT--HHHHTSSB-EE-SSTT---EE-HHHHHHTT-BEEE-SSSS-B--B--GGGPPPPBTTEEEPPP----TTHHHHHHHHHHHHHHHHHHHSTHHHHHHHHHHHHHHHT-PPPPPP------------------------

Radius of gyration: 34.53 Å; Cα contacts (8 Å, |Δi|>4): 414; chains: 1; bounding box: 57×100×126 Å

Nearest PDB structures (foldseek):
  5dah-assembly3_A  TM=9.642E-01  e=1.078E-24  Homo sapiens
  5dah-assembly3_B  TM=9.490E-01  e=2.003E-24  Homo sapiens
  7mju-assembly1_A  TM=9.451E-01  e=6.434E-23  Homo sapiens
  5dag-assembly1_A  TM=9.337E-01  e=1.962E-22  Homo sapiens
  5erc-assembly1_A  TM=8.704E-01  e=5.686E-17  Homo sapiens

Sequence (320 aa):
MKDTKTVLPTVNGGGVGGNGANKNGFHHKNKTQENGNNDDNELSTVTMPLKHGLDDNEELVGGCCVCSDDQGFANNALVYCDGKGCTVACHTACYGIVTIPDGNWYCGRCEANDIRAPCRLCPTTEGAMKRTSDGDWAHVVCALYIPEVSFGDDATMEPIILSKIPSPRYGQECSICVQNGRSKLIATSGACCGCTVKNCLQVFHVTCAQANGLLCEDVRKNNCQYPIYCEQHRPKLSKFIRQIQAFQYSPNALVSMEQIKRQHLYLKEKESPSQLSDFVAAAAAEAAASEPTLPSSSTLSLDDTYNQTTTSDEQQTPVS

pLDDT: mean 71.87, std 26.89, range [24.64, 98.75]